Protein AF-A0A2N2WCY7-F1 (afdb_monomer)

Structure (mmCIF, N/CA/C/O backbone):
data_AF-A0A2N2WCY7-F1
#
_entry.id   AF-A0A2N2WCY7-F1
#
loop_
_atom_site.group_PDB
_atom_site.id
_atom_site.type_symbol
_atom_site.label_atom_id
_atom_site.label_alt_id
_atom_site.label_comp_id
_atom_site.label_asym_id
_atom_site.label_entity_id
_atom_site.label_seq_id
_atom_site.pdbx_PDB_ins_code
_atom_site.Cartn_x
_atom_site.Cartn_y
_atom_site.Cartn_z
_atom_site.occupancy
_atom_site.B_iso_or_equiv
_atom_site.auth_seq_id
_atom_site.auth_comp_id
_atom_site.auth_asym_id
_atom_site.auth_atom_i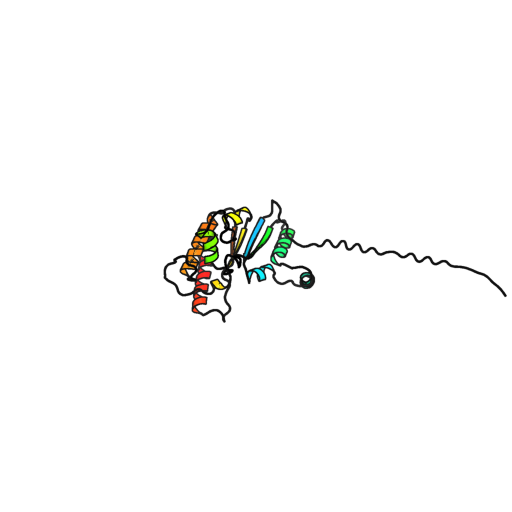d
_atom_site.pdbx_PDB_model_num
ATOM 1 N N . MET A 1 1 ? -95.821 33.642 15.170 1.00 44.97 1 MET A N 1
ATOM 2 C CA . MET A 1 1 ? -95.753 33.898 16.623 1.00 44.97 1 MET A CA 1
ATOM 3 C C . MET A 1 1 ? -95.483 32.560 17.288 1.00 44.97 1 MET A C 1
ATOM 5 O O . MET A 1 1 ? -96.379 31.741 17.251 1.00 44.97 1 MET A O 1
ATOM 9 N N . PHE A 1 2 ? -94.238 32.294 17.692 1.00 36.16 2 PHE A N 1
ATOM 10 C CA . PHE A 1 2 ? -93.791 31.364 18.746 1.00 36.16 2 PHE A CA 1
ATOM 11 C C . PHE A 1 2 ? -92.262 31.280 18.651 1.00 36.16 2 PHE A C 1
ATOM 13 O O . PHE A 1 2 ? -91.696 30.792 17.678 1.00 36.16 2 PHE A O 1
ATOM 20 N N . THR A 1 3 ? -91.611 31.872 19.642 1.00 40.44 3 THR A N 1
ATOM 21 C CA . THR A 1 3 ? -90.171 31.848 19.899 1.00 40.44 3 THR A CA 1
ATOM 22 C C . THR A 1 3 ? -89.823 30.640 20.756 1.00 40.44 3 THR A C 1
ATOM 24 O O . THR A 1 3 ? -90.490 30.450 21.768 1.00 40.44 3 THR A O 1
ATOM 27 N N . THR A 1 4 ? -88.715 29.953 20.471 1.00 41.38 4 THR A N 1
ATOM 28 C CA . THR A 1 4 ? -87.849 29.407 21.533 1.00 41.38 4 THR A CA 1
ATOM 29 C C . THR A 1 4 ? -86.440 29.136 21.016 1.00 41.38 4 THR A C 1
ATOM 31 O O . THR A 1 4 ? -86.244 28.486 19.994 1.00 41.38 4 THR A O 1
ATOM 34 N N . ASN A 1 5 ? -85.474 29.674 21.759 1.00 46.78 5 ASN A N 1
ATOM 35 C CA . ASN A 1 5 ? -84.034 29.498 21.623 1.00 46.78 5 ASN A CA 1
ATOM 36 C C . ASN A 1 5 ? -83.592 28.117 22.114 1.00 46.78 5 ASN A C 1
ATOM 38 O O . ASN A 1 5 ? -84.002 27.726 23.202 1.00 46.78 5 ASN A O 1
ATOM 42 N N . VAL A 1 6 ? -82.624 27.495 21.436 1.00 49.75 6 VAL A N 1
ATOM 43 C CA . VAL A 1 6 ? -81.598 26.664 22.089 1.00 49.75 6 VAL A CA 1
ATOM 44 C C . VAL A 1 6 ? -80.267 26.893 21.365 1.00 49.75 6 VAL A C 1
ATOM 46 O O . VAL A 1 6 ? -80.127 26.589 20.184 1.00 49.75 6 VAL A O 1
ATOM 49 N N . ARG A 1 7 ? -79.294 27.472 22.076 1.00 42.06 7 ARG A N 1
ATOM 50 C CA . ARG A 1 7 ? -77.889 27.567 21.656 1.00 42.06 7 ARG A CA 1
ATOM 51 C C . ARG A 1 7 ? -77.204 26.233 21.957 1.00 42.06 7 ARG A C 1
ATOM 53 O O . ARG A 1 7 ? -77.202 25.819 23.111 1.00 42.06 7 ARG A O 1
ATOM 60 N N . PHE A 1 8 ? -76.572 25.617 20.961 1.00 44.53 8 PHE A N 1
ATOM 61 C CA . PHE A 1 8 ? -75.585 24.555 21.164 1.00 44.53 8 PHE A CA 1
ATOM 62 C C . PHE A 1 8 ? -74.187 25.117 20.890 1.00 44.53 8 PHE A C 1
ATOM 64 O O . PHE A 1 8 ? -73.911 25.637 19.811 1.00 44.53 8 PHE A O 1
ATOM 71 N N . ILE A 1 9 ? -73.331 25.049 21.906 1.00 49.56 9 ILE A N 1
ATOM 72 C CA . ILE A 1 9 ? -71.910 25.394 21.859 1.00 49.56 9 ILE A CA 1
ATOM 73 C C . ILE A 1 9 ? -71.168 24.146 21.370 1.00 49.56 9 ILE A C 1
ATOM 75 O O . ILE A 1 9 ? -71.228 23.113 22.030 1.00 49.56 9 ILE A O 1
ATOM 79 N N . PHE A 1 10 ? -70.463 24.237 20.241 1.00 43.69 10 PHE A N 1
ATOM 80 C CA . PHE A 1 10 ? -69.460 23.245 19.847 1.00 43.69 10 PHE A CA 1
ATOM 81 C C . PHE A 1 10 ? -68.069 23.843 20.049 1.00 43.69 10 PHE A C 1
ATOM 83 O O . PHE A 1 10 ? -67.616 24.694 19.285 1.00 43.69 10 PHE A O 1
ATOM 90 N N . THR A 1 11 ? -67.404 23.398 21.110 1.00 42.44 11 THR A N 1
ATOM 91 C CA . THR A 1 11 ? -65.994 23.669 21.383 1.00 42.44 11 THR A CA 1
ATOM 92 C C . THR A 1 11 ? -65.159 22.725 20.517 1.00 42.44 11 THR A C 1
ATOM 94 O O . THR A 1 11 ? -65.148 21.519 20.754 1.00 42.44 11 THR A O 1
ATOM 97 N N . ILE A 1 12 ? -64.476 23.246 19.497 1.00 50.91 12 ILE A N 1
ATOM 98 C CA . ILE A 1 12 ? -63.495 22.476 18.721 1.00 50.91 12 ILE A CA 1
ATOM 99 C C . ILE A 1 12 ? -62.194 22.453 19.526 1.00 50.91 12 ILE A C 1
ATOM 101 O O . ILE A 1 12 ? -61.509 23.467 19.645 1.00 50.91 12 ILE A O 1
ATOM 105 N N . VAL A 1 13 ? -61.869 21.298 20.106 1.00 44.22 13 VAL A N 1
ATOM 106 C CA . VAL A 1 13 ? -60.566 21.038 20.726 1.00 44.22 13 VAL A CA 1
ATOM 107 C C . VAL A 1 13 ? -59.571 20.741 19.604 1.00 44.22 13 VAL A C 1
ATOM 109 O O . VAL A 1 13 ? -59.626 19.683 18.981 1.00 44.22 13 VAL A O 1
ATOM 112 N N . SER A 1 14 ? -58.675 21.685 19.318 1.00 49.81 14 SER A N 1
ATOM 113 C CA . SER A 1 14 ? -57.514 21.456 18.460 1.00 49.81 14 SER A CA 1
ATOM 114 C C . SER A 1 14 ? -56.462 20.657 19.234 1.00 49.81 14 SER A C 1
ATOM 116 O O . SER A 1 14 ? -55.866 21.149 20.190 1.00 49.81 14 SER A O 1
ATOM 118 N N . LEU A 1 15 ? -56.233 19.407 18.830 1.00 44.03 15 LEU A N 1
ATOM 119 C CA . LEU A 1 15 ? -55.129 18.590 19.333 1.00 44.03 15 LEU A CA 1
ATOM 120 C C . LEU A 1 15 ? -53.872 18.906 18.497 1.00 44.03 15 LEU A C 1
ATOM 122 O O . LEU A 1 15 ? -53.863 18.595 17.303 1.00 44.03 15 LEU A O 1
ATOM 126 N N . PRO A 1 16 ? -52.808 19.513 19.052 1.00 47.56 16 PRO A N 1
ATOM 127 C CA . PRO A 1 16 ? -51.551 19.632 18.331 1.00 47.56 16 PRO A CA 1
ATOM 128 C C . PRO A 1 16 ? -50.863 18.266 18.350 1.00 47.56 16 PRO A C 1
ATOM 130 O O . PRO A 1 16 ? -50.343 17.820 19.373 1.00 47.56 16 PRO A O 1
ATOM 133 N N . LEU A 1 17 ? -50.882 17.586 17.205 1.00 47.66 17 LEU A N 1
ATOM 134 C CA . LEU A 1 17 ? -50.125 16.363 16.978 1.00 47.66 17 LEU A CA 1
ATOM 135 C C . LEU A 1 17 ? -48.634 16.737 16.889 1.00 47.66 17 LEU A C 1
ATOM 137 O O . LEU A 1 17 ? -48.099 17.005 15.815 1.00 47.66 17 LEU A O 1
ATOM 141 N N . PHE A 1 18 ? -47.975 16.825 18.046 1.00 43.31 18 PHE A N 1
ATOM 142 C CA . PHE A 1 18 ? -46.521 16.920 18.148 1.00 43.31 18 PHE A CA 1
ATOM 143 C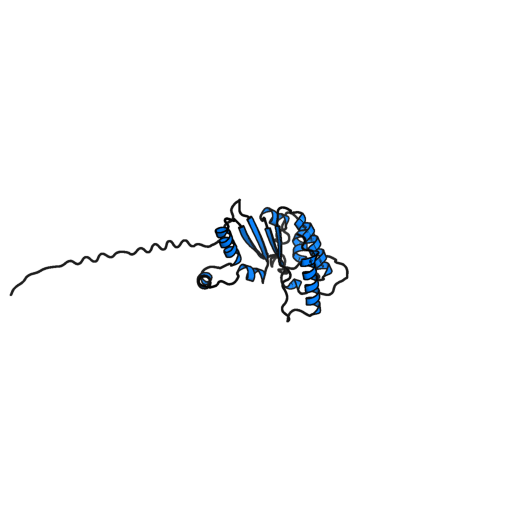 C . PHE A 1 18 ? -45.921 15.598 17.655 1.00 43.31 18 PHE A C 1
ATOM 145 O O . PHE A 1 18 ? -45.722 14.656 18.420 1.00 43.31 18 PHE A O 1
ATOM 152 N N . PHE A 1 19 ? -45.625 15.517 16.358 1.00 47.06 19 PHE A N 1
ATOM 153 C CA . PHE A 1 19 ? -44.674 14.534 15.860 1.00 47.06 19 PHE A CA 1
ATOM 154 C C . PHE A 1 19 ? -43.288 14.921 16.380 1.00 47.06 19 PHE A C 1
ATOM 156 O O . PHE A 1 19 ? -42.584 15.741 15.792 1.00 47.06 19 PHE A O 1
ATOM 163 N N . LEU A 1 20 ? -42.899 14.331 17.510 1.00 39.88 20 LEU A N 1
ATOM 164 C CA . LEU A 1 20 ? -41.510 14.279 17.944 1.00 39.88 20 LEU A CA 1
ATOM 165 C C . LEU A 1 20 ? -40.741 13.381 16.968 1.00 39.88 20 LEU A C 1
ATOM 167 O O . LEU A 1 20 ? -40.515 12.202 17.229 1.00 39.88 20 LEU A O 1
ATOM 171 N N . PHE A 1 21 ? -40.317 13.939 15.835 1.00 44.00 21 PHE A N 1
ATOM 172 C CA . PHE A 1 21 ? -39.219 13.368 15.063 1.00 44.00 21 PHE A CA 1
ATOM 173 C C . PHE A 1 21 ? -37.910 13.638 15.813 1.00 44.00 21 PHE A C 1
ATOM 175 O O . PHE A 1 21 ? -37.085 14.440 15.385 1.00 44.00 21 PHE A O 1
ATOM 182 N N . ASN A 1 22 ? -37.686 12.929 16.922 1.00 41.81 22 ASN A N 1
ATOM 183 C CA . ASN A 1 22 ? -36.325 12.639 17.369 1.00 41.81 22 ASN A CA 1
ATOM 184 C C . ASN A 1 22 ? -35.769 11.546 16.453 1.00 41.81 22 ASN A C 1
ATOM 186 O O . ASN A 1 22 ? -35.575 10.399 16.844 1.00 41.81 22 ASN A O 1
ATOM 190 N N . GLY A 1 23 ? -35.555 11.908 15.188 1.00 39.44 23 GLY A N 1
ATOM 191 C CA . GLY A 1 23 ? -34.647 11.164 14.341 1.00 39.44 23 GLY A CA 1
ATOM 192 C C . GLY A 1 23 ? -33.253 11.397 14.895 1.00 39.44 23 GLY A C 1
ATOM 193 O O . GLY A 1 23 ? -32.637 12.417 14.587 1.00 39.44 23 GLY A O 1
ATOM 194 N N . CYS A 1 24 ? -32.762 10.475 15.728 1.00 39.06 24 CYS A N 1
ATOM 195 C CA . CYS A 1 24 ? -31.326 10.314 15.906 1.00 39.06 24 CYS A CA 1
ATOM 196 C C . CYS A 1 24 ? -30.733 10.236 14.501 1.00 39.06 24 CYS A C 1
ATOM 198 O O . CYS A 1 24 ? -30.997 9.290 13.755 1.00 39.06 24 CYS A O 1
ATOM 200 N N . LYS A 1 25 ? -29.987 11.271 14.112 1.00 41.31 25 LYS A N 1
ATOM 201 C CA . LYS A 1 25 ? -29.108 11.209 12.954 1.00 41.31 25 LYS A CA 1
ATOM 202 C C . LYS A 1 25 ? -28.057 10.161 13.296 1.00 41.31 25 LYS A C 1
ATOM 204 O O . LYS A 1 25 ? -27.036 10.484 13.889 1.00 41.31 25 LYS A O 1
ATOM 209 N N . ASN A 1 26 ? -28.343 8.902 12.983 1.00 43.53 26 ASN A N 1
ATOM 210 C CA . ASN A 1 26 ? -27.342 7.850 12.967 1.00 43.53 26 ASN A CA 1
ATOM 211 C C . ASN A 1 26 ? -26.442 8.124 11.760 1.00 43.53 26 ASN A C 1
ATOM 213 O O . ASN A 1 26 ? -26.535 7.456 10.731 1.00 43.53 26 ASN A O 1
ATOM 217 N N . GLU A 1 27 ? -25.586 9.141 11.866 1.00 45.97 27 GLU A N 1
ATOM 218 C CA . GLU A 1 27 ? -24.331 9.078 11.140 1.00 45.97 27 GLU A CA 1
ATOM 219 C C . GLU A 1 27 ? -23.644 7.823 11.659 1.00 45.97 27 GLU A C 1
ATOM 221 O O . GLU A 1 27 ? -23.268 7.728 12.823 1.00 45.97 27 GLU A O 1
ATOM 226 N N . THR A 1 28 ? -23.592 6.803 10.810 1.00 53.34 28 THR A N 1
ATOM 227 C CA . THR A 1 28 ? -22.909 5.546 11.113 1.00 53.34 28 THR A CA 1
ATOM 228 C C . THR A 1 28 ? -21.414 5.793 10.920 1.00 53.34 28 THR A C 1
ATOM 230 O O . THR A 1 28 ? -20.777 5.209 10.052 1.00 53.34 28 THR A O 1
ATOM 233 N N . SER A 1 29 ? -20.867 6.767 11.648 1.00 62.47 29 SER A N 1
ATOM 234 C CA . SER A 1 29 ? -19.432 6.963 11.739 1.00 62.47 29 SER A CA 1
ATOM 235 C C . SER A 1 29 ? -18.935 6.016 12.821 1.00 62.47 29 SER A C 1
ATOM 237 O O . SER A 1 29 ? -19.377 6.051 13.968 1.00 62.47 29 SER A O 1
ATOM 239 N N . MET A 1 30 ? -18.062 5.090 12.431 1.00 77.94 30 MET A N 1
ATOM 240 C CA . MET A 1 30 ? -17.361 4.265 13.405 1.00 77.94 30 MET A CA 1
ATOM 241 C C . MET A 1 30 ? -16.526 5.205 14.283 1.00 77.94 30 MET A C 1
ATOM 243 O O . MET A 1 30 ? -15.865 6.104 13.762 1.00 77.94 30 MET A O 1
ATOM 247 N N . VAL A 1 31 ? -16.566 5.020 15.598 1.00 83.94 31 VAL A N 1
ATOM 248 C CA . VAL A 1 31 ? -15.738 5.772 16.547 1.00 83.94 31 VAL A CA 1
ATOM 249 C C . VAL A 1 31 ? -14.872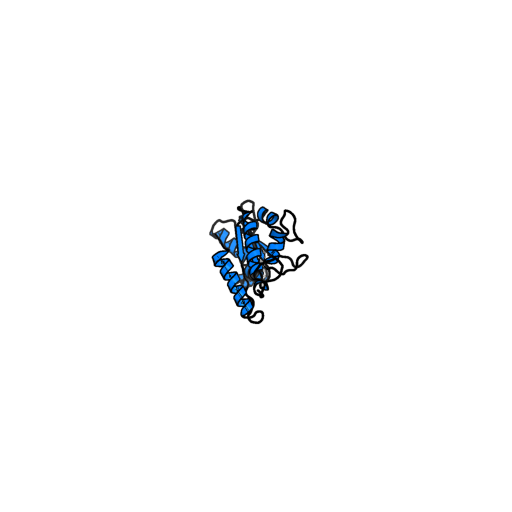 4.748 17.270 1.00 83.94 31 VAL A C 1
ATOM 251 O O . VAL A 1 31 ? -15.438 3.820 17.847 1.00 83.94 31 VAL A O 1
ATOM 254 N N . PRO A 1 32 ? -13.535 4.862 17.216 1.00 90.44 32 PRO A N 1
ATOM 255 C CA . PRO A 1 32 ? -12.671 3.923 17.905 1.00 90.44 32 PRO A CA 1
ATOM 256 C C . PRO A 1 32 ? -12.664 4.211 19.407 1.00 90.44 32 PRO A C 1
ATOM 258 O O . PRO A 1 32 ? -12.705 5.364 19.837 1.00 90.44 32 PRO A O 1
ATOM 261 N N . ASP A 1 33 ? -12.527 3.152 20.188 1.00 90.06 33 ASP A N 1
ATOM 262 C CA . ASP A 1 33 ? -12.177 3.182 21.604 1.00 90.06 33 ASP A CA 1
ATOM 263 C C . ASP A 1 33 ? -10.778 2.571 21.835 1.00 90.06 33 ASP A C 1
ATOM 265 O O . ASP A 1 33 ? -10.044 2.246 20.894 1.00 90.06 33 ASP A O 1
ATOM 269 N N . GLU A 1 34 ? -10.382 2.445 23.102 1.00 88.75 34 GLU A N 1
ATOM 270 C CA . GLU A 1 34 ? -9.090 1.879 23.508 1.00 88.75 34 GLU A CA 1
ATOM 271 C C . GLU A 1 34 ? -8.916 0.391 23.156 1.00 88.75 34 GLU A C 1
ATOM 273 O O . GLU A 1 34 ? -7.788 -0.063 22.988 1.00 88.75 34 GLU A O 1
ATOM 278 N N . ASN A 1 35 ? -10.015 -0.352 22.996 1.00 93.00 35 ASN A N 1
ATOM 279 C CA . ASN A 1 35 ? -10.027 -1.789 22.708 1.00 93.00 35 ASN A CA 1
ATOM 280 C C . ASN A 1 35 ? -10.270 -2.088 21.220 1.00 93.00 35 ASN A C 1
ATOM 282 O O . ASN A 1 35 ? -10.422 -3.249 20.832 1.00 93.00 35 ASN A O 1
ATOM 286 N N . SER A 1 36 ? -10.364 -1.056 20.382 1.00 96.81 36 SER A N 1
ATOM 287 C CA . SER A 1 36 ? -10.632 -1.211 18.958 1.00 96.81 36 SER A CA 1
ATOM 288 C C . SER A 1 36 ? -9.419 -1.774 18.225 1.00 96.81 36 SER A C 1
ATOM 290 O O . SER A 1 36 ? -8.304 -1.283 18.390 1.00 96.81 36 SER A O 1
ATOM 292 N N . TYR A 1 37 ? -9.648 -2.745 17.342 1.00 98.25 37 TYR A N 1
ATOM 293 C CA . TYR A 1 37 ? -8.647 -3.198 16.382 1.00 98.25 37 TYR A CA 1
ATOM 294 C C . TYR A 1 37 ? -8.617 -2.226 15.198 1.00 98.25 37 TYR A C 1
ATOM 296 O O . TYR A 1 37 ? -9.510 -2.240 14.346 1.00 98.25 37 TYR A O 1
ATOM 304 N N . LYS A 1 38 ? -7.614 -1.350 15.168 1.00 98.50 38 LYS A N 1
ATOM 305 C CA . LYS A 1 38 ? -7.513 -0.216 14.243 1.00 98.50 38 LYS A CA 1
ATOM 306 C C . LYS A 1 38 ? -6.830 -0.613 12.937 1.00 98.50 38 LYS A C 1
ATOM 308 O O . LYS A 1 38 ? -5.735 -1.173 12.942 1.00 98.50 38 LYS A O 1
ATOM 313 N N . ILE A 1 39 ? -7.457 -0.266 11.821 1.00 98.62 39 ILE A N 1
ATOM 314 C CA . ILE A 1 39 ? -7.038 -0.608 10.464 1.00 98.62 39 ILE A CA 1
ATOM 315 C C . ILE A 1 39 ? -6.904 0.682 9.651 1.00 98.62 39 ILE A C 1
ATOM 317 O O . ILE A 1 39 ? -7.862 1.446 9.546 1.00 98.62 39 ILE A O 1
ATOM 321 N N . MET A 1 40 ? -5.739 0.908 9.049 1.00 98.38 40 MET A N 1
ATOM 322 C CA . MET A 1 40 ? -5.527 1.979 8.074 1.00 98.38 40 MET A CA 1
ATOM 323 C C . MET A 1 40 ? -5.553 1.400 6.661 1.00 98.38 40 MET A C 1
ATOM 325 O O . MET A 1 40 ? -4.803 0.470 6.371 1.00 98.38 40 MET A O 1
ATOM 329 N N . PHE A 1 41 ? -6.363 1.971 5.769 1.00 98.19 41 PHE A N 1
ATOM 330 C CA . PHE A 1 41 ? -6.364 1.645 4.345 1.00 98.19 41 PHE A CA 1
ATOM 331 C C . PHE A 1 41 ? -5.763 2.781 3.504 1.00 98.19 41 PHE A C 1
ATOM 333 O O . PHE A 1 41 ? -6.378 3.827 3.297 1.00 98.19 41 PHE A O 1
ATOM 340 N N . LEU A 1 42 ? -4.553 2.556 2.998 1.00 98.12 42 LEU A N 1
ATOM 341 C CA . LEU A 1 42 ? -3.780 3.491 2.183 1.00 98.12 42 LEU A CA 1
ATOM 342 C C . LEU A 1 42 ? -4.009 3.228 0.694 1.00 98.12 42 LEU A C 1
ATOM 344 O O . LEU A 1 42 ? -3.619 2.176 0.174 1.00 98.12 42 LEU A O 1
ATOM 348 N N . HIS A 1 43 ? -4.636 4.169 -0.013 1.00 95.94 43 HIS A N 1
ATOM 349 C CA . HIS A 1 43 ? -5.027 3.947 -1.406 1.00 95.94 43 HIS A CA 1
ATOM 350 C C . HIS A 1 43 ? -5.265 5.237 -2.199 1.00 95.94 43 HIS A C 1
ATOM 352 O O . HIS A 1 43 ? -5.313 6.320 -1.641 1.00 95.94 43 HIS A O 1
ATOM 358 N N . HIS A 1 44 ? -5.465 5.105 -3.512 1.00 92.88 44 HIS A N 1
ATOM 359 C CA . HIS A 1 44 ? -6.112 6.112 -4.367 1.00 92.88 44 HIS A CA 1
ATOM 360 C C . HIS A 1 44 ? -7.082 5.433 -5.335 1.00 92.88 44 HIS A C 1
ATOM 362 O O . HIS A 1 44 ? -7.120 4.204 -5.418 1.00 92.88 44 HIS A O 1
ATOM 368 N N . SER A 1 45 ? -7.740 6.211 -6.203 1.00 88.06 45 SER A N 1
ATOM 369 C CA . SER A 1 45 ? -8.347 5.728 -7.456 1.00 88.06 45 SER A CA 1
ATOM 370 C C . SER A 1 45 ? -9.282 4.531 -7.221 1.00 88.06 45 SER A C 1
ATOM 372 O O . SER A 1 45 ? -10.271 4.668 -6.513 1.00 88.06 45 SER A O 1
ATOM 374 N N . THR A 1 46 ? -8.973 3.337 -7.739 1.00 86.75 46 THR A N 1
ATOM 375 C CA . THR A 1 46 ? -9.796 2.127 -7.536 1.00 86.75 46 THR A CA 1
ATOM 376 C C . THR A 1 46 ? -9.969 1.719 -6.070 1.00 86.75 46 THR A C 1
ATOM 378 O O . THR A 1 46 ? -10.918 1.014 -5.755 1.00 86.75 46 THR A O 1
ATOM 381 N N . GLY A 1 47 ? -9.109 2.187 -5.159 1.00 91.38 47 GLY A N 1
ATOM 382 C CA . GLY A 1 47 ? -9.312 1.993 -3.724 1.00 91.38 47 GLY A CA 1
ATOM 383 C C . GLY A 1 47 ? -10.502 2.799 -3.202 1.00 91.38 47 GLY A C 1
ATOM 384 O O . GLY A 1 47 ? -11.288 2.267 -2.427 1.00 91.38 47 GLY A O 1
ATOM 385 N N . GLN A 1 48 ? -10.721 4.011 -3.731 1.00 90.88 48 GLN A N 1
ATOM 386 C CA . GLN A 1 48 ? -11.903 4.825 -3.433 1.00 90.88 48 GLN A CA 1
ATOM 387 C C . GLN A 1 48 ? -13.170 4.109 -3.894 1.00 90.88 48 GLN A C 1
ATOM 389 O O . GLN A 1 48 ? -14.160 4.074 -3.175 1.00 90.88 48 GLN A O 1
ATOM 394 N N . VAL A 1 49 ? -13.115 3.472 -5.067 1.00 90.19 49 VAL A N 1
ATOM 395 C CA . VAL A 1 49 ? -14.237 2.685 -5.600 1.00 90.19 49 VAL A CA 1
ATOM 396 C C . VAL A 1 49 ? -14.557 1.493 -4.694 1.00 90.19 49 VAL A C 1
ATOM 398 O O . VAL A 1 49 ? -15.729 1.224 -4.446 1.00 90.19 49 VAL A O 1
ATOM 401 N N . ILE A 1 50 ? -13.540 0.793 -4.176 1.00 90.62 50 ILE A N 1
ATOM 402 C CA . ILE A 1 50 ? -13.733 -0.293 -3.198 1.00 90.62 50 ILE A CA 1
ATOM 403 C C . ILE A 1 50 ? -14.350 0.257 -1.912 1.00 90.62 50 ILE A C 1
ATOM 405 O O . ILE A 1 50 ? -15.310 -0.307 -1.393 1.00 90.62 50 ILE A O 1
ATOM 409 N N . TRP A 1 51 ? -13.806 1.364 -1.414 1.00 93.12 51 TRP A N 1
ATOM 410 C CA . TRP A 1 51 ? -14.207 1.966 -0.155 1.00 93.12 51 TRP A CA 1
ATOM 411 C C . TRP A 1 51 ? -15.653 2.470 -0.156 1.00 93.12 51 TRP A C 1
ATOM 413 O O . TRP A 1 51 ? -16.420 2.190 0.770 1.00 93.12 51 TRP A O 1
ATOM 423 N N . GLU A 1 52 ? -16.034 3.194 -1.208 1.00 90.44 52 GLU A N 1
ATOM 424 C CA . GLU A 1 52 ? -17.386 3.716 -1.400 1.00 90.44 52 GLU A CA 1
ATOM 425 C C . GLU A 1 52 ? -18.364 2.595 -1.750 1.00 90.44 52 GLU A C 1
ATOM 427 O O . GLU A 1 52 ? -19.487 2.575 -1.243 1.00 90.44 52 GLU A O 1
ATOM 432 N N . GLY A 1 53 ? -17.928 1.638 -2.573 1.00 87.12 53 GLY A N 1
ATOM 433 C CA . GLY A 1 53 ? -18.766 0.575 -3.106 1.00 87.12 53 GLY A CA 1
ATOM 434 C C . GLY A 1 53 ? -19.989 1.112 -3.854 1.00 87.12 53 GLY A C 1
ATOM 435 O O . GLY A 1 53 ? -20.035 2.253 -4.312 1.00 87.12 53 GLY A O 1
ATOM 436 N N . LYS A 1 54 ? -21.015 0.269 -3.999 1.00 80.38 54 LYS A N 1
ATOM 437 C CA . LYS A 1 54 ? -22.295 0.660 -4.600 1.00 80.38 54 LYS A CA 1
ATOM 438 C C . LYS A 1 54 ? -23.428 0.401 -3.619 1.00 80.38 54 LYS A C 1
ATOM 440 O O . LYS A 1 54 ? -23.722 -0.750 -3.299 1.00 80.38 54 LYS A O 1
ATOM 445 N N . ALA A 1 55 ? -24.106 1.466 -3.200 1.00 73.25 55 ALA A N 1
ATOM 446 C CA . ALA A 1 55 ? -25.333 1.346 -2.425 1.00 73.25 55 ALA A CA 1
ATOM 447 C C . ALA A 1 55 ? -26.415 0.610 -3.244 1.00 73.25 55 ALA A C 1
ATOM 449 O O . ALA A 1 55 ? -26.566 0.831 -4.449 1.00 73.25 55 ALA A O 1
ATOM 450 N N . SER A 1 56 ? -27.183 -0.269 -2.597 1.00 70.06 56 SER A N 1
ATOM 451 C CA . SER A 1 56 ? -28.267 -1.032 -3.230 1.00 70.06 56 SER A CA 1
ATOM 452 C C . SER A 1 56 ? -29.537 -1.049 -2.371 1.00 70.06 56 SER A C 1
ATOM 454 O O . SER A 1 56 ? -29.499 -0.803 -1.163 1.00 70.06 56 SER A O 1
ATOM 456 N N . GLY A 1 57 ? -30.691 -1.290 -3.003 1.00 77.44 57 GLY A N 1
ATOM 457 C CA . GLY A 1 57 ? -31.993 -1.311 -2.329 1.00 77.44 57 GLY A CA 1
ATOM 458 C C . GLY A 1 57 ? -32.346 0.027 -1.669 1.00 77.44 57 GLY A C 1
ATOM 459 O O . GLY A 1 57 ? -32.077 1.093 -2.221 1.00 77.44 57 GLY A O 1
ATOM 460 N N . ALA A 1 58 ? -32.914 -0.022 -0.460 1.00 71.56 58 ALA A N 1
ATOM 461 C CA . ALA A 1 58 ? -33.262 1.175 0.312 1.00 71.56 58 ALA A CA 1
ATOM 462 C C . ALA A 1 58 ? -32.050 2.089 0.596 1.00 71.56 58 ALA A C 1
ATOM 464 O O . ALA A 1 58 ? -32.214 3.300 0.738 1.00 71.56 58 ALA A O 1
ATOM 465 N N . ARG A 1 59 ? -30.828 1.532 0.611 1.00 70.75 59 ARG A N 1
ATOM 466 C CA . ARG A 1 59 ? -29.587 2.285 0.860 1.00 70.75 59 ARG A CA 1
ATOM 467 C C . ARG A 1 59 ? -29.210 3.207 -0.295 1.00 70.75 59 ARG A C 1
ATOM 469 O O . ARG A 1 59 ? -28.601 4.241 -0.062 1.00 70.75 59 ARG A O 1
ATOM 476 N N . ALA A 1 60 ? -29.609 2.880 -1.526 1.00 71.44 60 ALA A N 1
ATOM 477 C CA . ALA A 1 60 ? -29.387 3.764 -2.673 1.00 71.44 60 ALA A CA 1
ATOM 478 C C . ALA A 1 60 ? -30.192 5.070 -2.558 1.00 71.44 60 ALA A C 1
ATOM 480 O O . ALA A 1 60 ? -29.788 6.102 -3.082 1.00 71.44 60 ALA A O 1
ATOM 481 N N . PHE A 1 61 ? -31.330 5.034 -1.857 1.00 69.44 61 PHE A N 1
ATOM 482 C CA . PHE A 1 61 ? -32.136 6.225 -1.611 1.00 69.44 61 PHE A CA 1
ATOM 483 C C . PHE A 1 61 ? -31.539 7.087 -0.490 1.00 69.44 61 PHE A C 1
ATOM 485 O O . PHE A 1 61 ? -31.499 8.310 -0.600 1.00 69.44 61 PHE A O 1
ATOM 492 N N . THR A 1 62 ? -31.023 6.466 0.577 1.00 68.81 62 THR A N 1
ATOM 493 C CA . THR A 1 62 ? -30.406 7.196 1.697 1.00 68.81 62 THR A CA 1
ATOM 494 C C . THR A 1 62 ? -29.013 7.729 1.366 1.00 68.81 62 THR A C 1
ATOM 496 O O . THR A 1 62 ? -28.641 8.781 1.885 1.00 68.81 62 THR A O 1
ATOM 499 N N . SER A 1 63 ? -28.270 7.086 0.456 1.00 66.50 63 SER A N 1
ATOM 500 C CA . SER A 1 63 ? -26.957 7.560 -0.006 1.00 66.50 63 SER A CA 1
ATOM 501 C C . SER A 1 63 ? -27.009 8.897 -0.758 1.00 66.50 63 SER A C 1
ATOM 503 O O . SER A 1 63 ? -25.987 9.548 -0.937 1.00 66.50 63 SER A O 1
ATOM 505 N N . ILE A 1 64 ? -28.193 9.324 -1.212 1.00 66.00 64 ILE A N 1
ATOM 506 C CA . ILE A 1 64 ? -28.392 10.645 -1.831 1.00 66.00 64 ILE A CA 1
ATOM 507 C C . ILE A 1 64 ? -28.261 11.759 -0.780 1.00 66.00 64 ILE A C 1
ATOM 509 O O . ILE A 1 64 ? -27.822 12.863 -1.092 1.00 66.00 64 ILE A O 1
ATOM 513 N N . PHE A 1 65 ? -28.624 11.465 0.471 1.00 71.50 65 PHE A N 1
ATOM 514 C CA . PHE A 1 65 ? -28.617 12.428 1.573 1.00 71.50 65 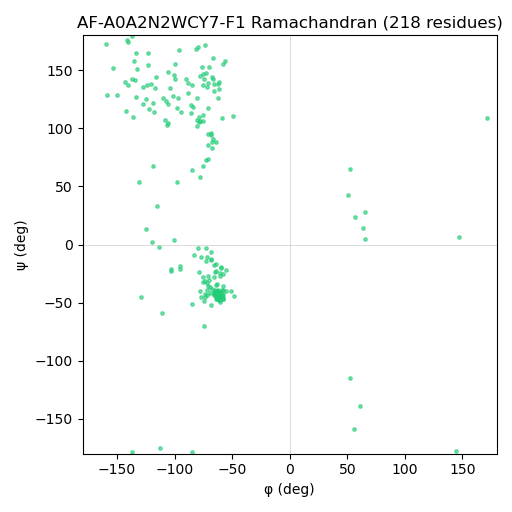PHE A CA 1
ATOM 515 C C . PHE A 1 65 ? -27.427 12.240 2.522 1.00 71.50 65 PHE A C 1
ATOM 517 O O . PHE A 1 65 ? -27.027 13.197 3.179 1.00 71.50 65 PHE A O 1
ATOM 524 N N . ASN A 1 66 ? -26.836 11.041 2.561 1.00 66.94 66 ASN A N 1
ATOM 525 C CA . ASN A 1 66 ? -25.674 10.701 3.381 1.00 66.94 66 ASN A CA 1
ATOM 526 C C . ASN A 1 66 ? -24.544 10.145 2.508 1.00 66.94 66 ASN A C 1
ATOM 528 O O . ASN A 1 66 ? -24.787 9.299 1.654 1.00 66.94 66 ASN A O 1
ATOM 532 N N . LYS A 1 67 ? -23.294 10.554 2.758 1.00 71.00 67 LYS A N 1
ATOM 533 C CA . LYS A 1 67 ? -22.117 9.984 2.079 1.00 71.00 67 LYS A CA 1
ATOM 534 C C . LYS A 1 67 ? -21.911 8.524 2.507 1.00 71.00 67 LYS A C 1
ATOM 536 O O . LYS A 1 67 ? -21.216 8.254 3.481 1.00 71.00 67 LYS A O 1
ATOM 541 N N . TYR A 1 68 ? -22.554 7.603 1.799 1.00 78.44 68 TYR A N 1
ATOM 542 C CA . TYR A 1 68 ? -22.432 6.160 1.996 1.00 78.44 68 TYR A CA 1
ATOM 543 C C . TYR A 1 68 ? -20.997 5.684 1.728 1.00 78.44 68 TYR A C 1
ATOM 545 O O . TYR A 1 68 ? -20.374 6.117 0.759 1.00 78.44 68 TYR A O 1
ATOM 553 N N . LYS A 1 69 ? -20.494 4.786 2.582 1.00 86.25 69 LYS A N 1
ATOM 554 C CA . LYS A 1 69 ? -19.189 4.127 2.437 1.00 86.25 69 LYS A CA 1
ATOM 555 C C . LYS A 1 69 ? -19.349 2.638 2.752 1.00 86.25 69 LYS A C 1
ATOM 557 O O . LYS A 1 69 ? -19.581 2.281 3.906 1.00 86.25 69 LYS A O 1
ATOM 562 N N . ALA A 1 70 ? -19.240 1.784 1.735 1.00 90.38 70 ALA A N 1
ATOM 563 C CA . ALA A 1 70 ? -19.495 0.349 1.855 1.00 90.38 70 ALA A CA 1
ATOM 564 C C . ALA A 1 70 ? -18.574 -0.360 2.855 1.00 90.38 70 ALA A C 1
ATOM 566 O O . ALA A 1 70 ? -19.040 -1.210 3.609 1.00 90.38 70 ALA A O 1
ATOM 567 N N . VAL A 1 71 ? -17.283 -0.019 2.877 1.00 93.62 71 VAL A N 1
ATOM 568 C CA . VAL A 1 71 ? -16.309 -0.719 3.729 1.00 93.62 71 VAL A CA 1
ATOM 569 C C . VAL A 1 71 ? -16.547 -0.458 5.228 1.00 93.62 71 VAL A C 1
ATOM 571 O O . VAL A 1 71 ? -16.712 -1.434 5.962 1.00 93.62 71 VAL A O 1
ATOM 574 N N . PRO A 1 72 ? -16.649 0.797 5.715 1.00 93.19 72 PRO A N 1
ATOM 575 C CA . PRO A 1 72 ? -17.038 1.066 7.102 1.00 93.19 72 PRO A CA 1
ATOM 576 C C . PRO A 1 72 ? -18.375 0.436 7.501 1.00 93.19 72 PRO A C 1
ATOM 578 O O . PRO A 1 72 ? -18.497 -0.101 8.599 1.00 93.19 72 PRO A O 1
ATOM 581 N N . GLU A 1 73 ? -19.376 0.466 6.614 1.00 90.00 73 GLU A N 1
ATOM 582 C CA . GLU A 1 73 ? -20.677 -0.149 6.897 1.00 90.00 73 GLU A CA 1
ATOM 583 C C . GLU A 1 73 ? -20.558 -1.665 7.056 1.00 90.00 73 GLU A C 1
ATOM 585 O O . GLU A 1 73 ? -21.102 -2.222 8.008 1.00 90.00 73 GLU A O 1
ATOM 590 N N . TRP A 1 74 ? -19.785 -2.325 6.190 1.00 93.31 74 TRP A N 1
ATOM 591 C CA . TRP A 1 74 ? -19.517 -3.755 6.308 1.00 93.31 74 TRP A CA 1
ATOM 592 C C . TRP A 1 74 ? -18.857 -4.099 7.649 1.00 93.31 74 TRP A C 1
ATOM 594 O O . TRP A 1 74 ? -19.294 -5.031 8.321 1.00 93.31 74 TRP A O 1
ATOM 604 N N . PHE A 1 75 ? -17.861 -3.321 8.090 1.00 95.31 75 PHE A N 1
ATOM 605 C CA . PHE A 1 75 ? -17.242 -3.528 9.403 1.00 95.31 75 PHE A CA 1
ATOM 606 C C . PHE A 1 75 ? -18.214 -3.274 10.557 1.00 95.31 75 PHE A C 1
ATOM 608 O O . PHE A 1 75 ? -18.209 -4.029 11.527 1.00 95.31 75 PHE A O 1
ATOM 615 N N . ALA A 1 76 ? -19.077 -2.260 10.463 1.00 92.94 76 ALA A N 1
ATOM 616 C CA . ALA A 1 76 ? -20.102 -2.003 11.472 1.00 92.94 76 ALA A CA 1
ATOM 617 C C . ALA A 1 76 ? -21.103 -3.170 11.584 1.00 92.94 76 ALA A C 1
ATOM 619 O O . ALA A 1 76 ? -21.431 -3.603 12.693 1.00 92.94 76 ALA A O 1
ATOM 620 N N . GLU A 1 77 ? -21.554 -3.718 10.452 1.00 92.75 77 GLU A N 1
ATOM 621 C CA . GLU A 1 77 ? -22.413 -4.907 10.408 1.00 92.75 77 GLU A CA 1
ATOM 622 C C . GLU A 1 77 ? -21.692 -6.144 10.962 1.00 92.75 77 GLU A C 1
ATOM 624 O O . GLU A 1 77 ? -22.255 -6.863 11.792 1.00 92.75 77 GLU A O 1
ATOM 629 N N . TYR A 1 78 ? -20.435 -6.361 10.565 1.00 96.25 78 TYR A N 1
ATOM 630 C CA . TYR A 1 78 ? -19.618 -7.478 11.032 1.00 96.25 78 TYR A CA 1
ATOM 631 C C . TYR A 1 78 ? -19.384 -7.417 12.546 1.00 96.25 78 TYR A C 1
ATOM 633 O O . TYR A 1 78 ? -19.598 -8.413 13.238 1.00 96.25 78 TYR A O 1
ATOM 641 N N . ASN A 1 79 ? -19.026 -6.248 13.078 1.00 96.19 79 ASN A N 1
ATOM 642 C CA . ASN A 1 79 ? -18.851 -6.021 14.512 1.00 96.19 79 ASN A CA 1
ATOM 643 C C . ASN A 1 79 ? -20.123 -6.329 15.295 1.00 96.19 79 ASN A C 1
ATOM 645 O O . ASN A 1 79 ? -20.081 -7.061 16.283 1.00 96.19 79 ASN A O 1
ATOM 649 N N . LYS A 1 80 ? -21.272 -5.839 14.818 1.00 95.56 80 LYS A N 1
ATOM 650 C CA . LYS A 1 80 ? -22.567 -6.109 15.447 1.00 95.56 80 LYS A CA 1
ATOM 651 C C . LYS A 1 80 ? -22.918 -7.597 15.434 1.00 95.56 80 LYS A C 1
ATOM 653 O O . LYS A 1 80 ? -23.459 -8.097 16.416 1.00 95.56 80 LYS A O 1
ATOM 658 N N . ALA A 1 81 ? -22.651 -8.287 14.328 1.00 97.25 81 ALA A N 1
ATOM 659 C CA . ALA A 1 81 ? -22.989 -9.697 14.170 1.00 97.25 81 ALA A CA 1
ATOM 660 C C . ALA A 1 81 ? -22.074 -10.629 14.980 1.00 97.25 81 ALA A C 1
ATOM 662 O O . ALA A 1 81 ? -22.529 -11.678 15.429 1.00 97.25 81 ALA A O 1
ATOM 663 N N . ASN A 1 82 ? -20.807 -10.251 15.173 1.00 97.75 82 ASN A N 1
ATOM 664 C CA . ASN A 1 82 ? -19.781 -11.133 15.737 1.00 97.75 82 ASN A CA 1
ATOM 665 C C . ASN A 1 82 ? -19.258 -10.690 17.113 1.00 97.75 82 ASN A C 1
ATOM 667 O O . ASN A 1 82 ? -18.417 -11.375 17.686 1.00 97.75 82 ASN A O 1
ATOM 671 N N . GLY A 1 83 ? -19.722 -9.557 17.650 1.00 95.50 83 GLY A N 1
ATOM 672 C CA . GLY A 1 83 ? -19.211 -9.014 18.911 1.00 95.50 83 GLY A CA 1
ATOM 673 C C . GLY A 1 83 ? -17.745 -8.574 18.827 1.00 95.50 83 GLY A C 1
ATOM 674 O O . GLY A 1 83 ? -17.032 -8.628 19.825 1.00 95.50 83 GLY A O 1
ATOM 675 N N . THR A 1 84 ? -17.284 -8.178 17.638 1.00 96.69 84 THR A N 1
ATOM 676 C CA . THR A 1 84 ? -15.920 -7.678 17.407 1.00 96.69 84 THR A CA 1
ATOM 677 C C . THR A 1 84 ? -15.874 -6.152 17.445 1.00 96.69 84 THR A C 1
ATOM 679 O O . THR A 1 84 ? -16.911 -5.492 17.401 1.00 96.69 84 THR A O 1
ATOM 682 N N . ASN A 1 85 ? -14.665 -5.586 17.506 1.00 96.75 85 ASN A N 1
ATOM 683 C CA . ASN A 1 85 ? -14.452 -4.139 17.569 1.00 96.75 85 ASN A CA 1
ATOM 684 C C . ASN A 1 85 ? -13.412 -3.665 16.544 1.00 96.75 85 ASN A C 1
ATOM 686 O O . ASN A 1 85 ? -12.402 -3.057 16.884 1.00 96.75 85 ASN A O 1
ATOM 690 N N . TYR A 1 86 ? -13.609 -4.010 15.274 1.00 97.94 86 TYR A N 1
ATOM 691 C CA . TYR A 1 86 ? -12.758 -3.506 14.200 1.00 97.94 86 TYR A CA 1
ATOM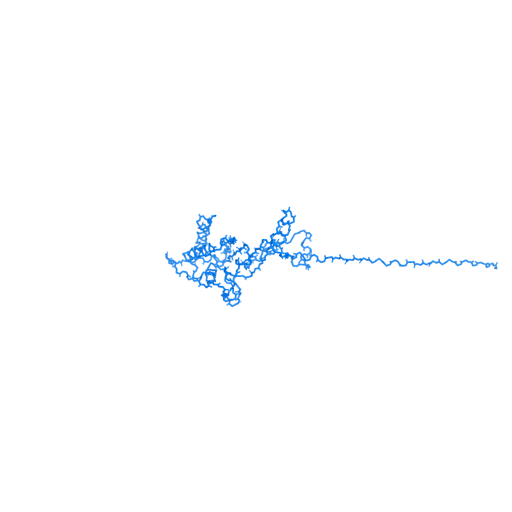 692 C C . TYR A 1 86 ? -13.095 -2.051 13.894 1.00 97.94 86 TYR A C 1
ATOM 694 O O . TYR A 1 86 ? -14.266 -1.706 13.783 1.00 97.94 86 TYR A O 1
ATOM 702 N N . PHE A 1 87 ? -12.084 -1.216 13.695 1.00 97.19 87 PHE A N 1
ATOM 703 C CA . PHE A 1 87 ? -12.232 0.169 13.271 1.00 97.19 87 PHE A CA 1
ATOM 704 C C . PHE A 1 87 ? -11.356 0.409 12.050 1.00 97.19 87 PHE A C 1
ATOM 706 O O . PHE A 1 87 ? -10.146 0.228 12.134 1.00 97.19 87 PHE A O 1
ATOM 713 N N . ILE A 1 88 ? -11.949 0.825 10.930 1.00 97.31 88 ILE A N 1
ATOM 714 C CA . ILE A 1 88 ? -11.203 1.092 9.699 1.00 97.31 88 ILE A CA 1
ATOM 715 C C . ILE A 1 88 ? -11.306 2.558 9.278 1.00 97.31 88 ILE A C 1
ATOM 717 O O . ILE A 1 88 ? -12.390 3.143 9.247 1.00 97.31 88 ILE A O 1
ATOM 721 N N . THR A 1 89 ? -10.168 3.135 8.905 1.00 96.56 89 THR A N 1
ATOM 722 C CA . THR A 1 89 ? -10.048 4.452 8.270 1.00 96.56 89 THR A CA 1
ATOM 723 C C . THR A 1 89 ? -9.315 4.334 6.943 1.00 96.56 89 THR A C 1
ATOM 725 O O . THR A 1 89 ? -8.682 3.323 6.647 1.00 96.56 89 THR A O 1
ATOM 728 N N . GLU A 1 90 ? -9.418 5.375 6.124 1.00 96.62 90 GLU A N 1
ATOM 729 C CA . GLU A 1 90 ? -8.708 5.469 4.854 1.00 96.62 90 GLU A CA 1
ATOM 730 C C . GLU A 1 90 ? -7.837 6.724 4.807 1.00 96.62 90 GLU A C 1
ATOM 732 O O . GLU A 1 90 ? -8.157 7.742 5.431 1.00 96.62 90 GLU A O 1
ATOM 737 N N . GLN A 1 91 ? -6.784 6.674 3.997 1.00 96.44 91 GLN A N 1
ATOM 738 C CA . GLN A 1 91 ? -6.000 7.841 3.630 1.00 96.44 91 GLN A CA 1
ATOM 739 C C . GLN A 1 91 ? -5.557 7.735 2.172 1.00 96.44 91 GLN A C 1
ATOM 741 O O . GLN A 1 91 ? -5.109 6.681 1.717 1.00 96.44 91 GLN A O 1
ATOM 746 N N . ASN A 1 92 ? -5.607 8.864 1.463 1.00 96.75 92 ASN A N 1
ATOM 747 C CA . ASN A 1 92 ? -4.875 8.993 0.210 1.00 96.75 92 ASN A CA 1
ATOM 748 C C . ASN A 1 92 ? -3.372 8.856 0.477 1.00 96.75 92 ASN A C 1
ATOM 750 O O . ASN A 1 92 ? -2.836 9.572 1.328 1.00 96.75 92 ASN A O 1
ATOM 754 N N . PHE A 1 93 ? -2.703 7.950 -0.230 1.00 97.00 93 PHE A N 1
ATOM 755 C CA . PHE A 1 93 ? -1.276 7.714 -0.055 1.00 97.00 93 PHE A CA 1
ATOM 756 C C . PHE A 1 93 ? -0.596 7.240 -1.350 1.00 97.00 93 PHE A C 1
ATOM 758 O O . PHE A 1 93 ? -1.034 6.245 -1.931 1.00 97.00 93 PHE A O 1
ATOM 765 N N . PRO A 1 94 ? 0.512 7.862 -1.790 1.00 97.56 94 PRO A N 1
ATOM 766 C CA . PRO A 1 94 ? 1.036 9.142 -1.307 1.00 97.56 94 PRO A CA 1
ATOM 767 C C . PRO A 1 94 ? 0.183 10.332 -1.771 1.00 97.56 94 PRO A C 1
ATOM 769 O O . PRO A 1 94 ? -0.320 10.350 -2.892 1.00 97.56 94 PRO A O 1
ATOM 772 N N . LYS A 1 95 ? 0.078 11.386 -0.971 1.00 96.81 95 LYS A N 1
ATOM 773 C CA . LYS A 1 95 ? -0.630 12.622 -1.318 1.00 96.81 95 LYS A CA 1
ATOM 774 C C . LYS A 1 95 ? -0.107 13.249 -2.615 1.00 96.81 95 LYS A C 1
ATOM 776 O O . LYS A 1 95 ? 1.017 13.045 -3.080 1.00 96.81 95 LYS A O 1
ATOM 781 N N . ALA A 1 96 ? -0.955 14.078 -3.223 1.00 95.69 96 ALA A N 1
ATOM 782 C CA . ALA A 1 96 ? -0.634 14.717 -4.496 1.00 95.69 96 ALA A CA 1
ATOM 783 C C . ALA A 1 96 ? 0.426 15.806 -4.339 1.00 95.69 96 ALA A C 1
ATOM 785 O O . ALA A 1 96 ? 1.232 16.027 -5.237 1.00 95.69 96 ALA A O 1
ATOM 786 N N . LYS A 1 97 ? 0.414 16.484 -3.192 1.00 95.56 97 LYS A N 1
ATOM 787 C CA . LYS A 1 97 ? 1.429 17.445 -2.784 1.00 95.56 97 LYS A CA 1
ATOM 788 C C . LYS A 1 97 ? 1.750 17.218 -1.304 1.00 95.56 97 LYS A C 1
ATOM 790 O O . LYS A 1 97 ? 0.809 16.949 -0.558 1.00 95.56 97 LYS A O 1
ATOM 795 N N . PRO A 1 98 ? 3.023 17.355 -0.902 1.00 96.44 98 PRO A N 1
ATOM 796 C CA . PRO A 1 98 ? 4.176 17.660 -1.759 1.00 96.44 98 PRO A CA 1
ATOM 797 C C . PRO A 1 98 ? 4.744 16.456 -2.540 1.00 96.44 98 PRO A C 1
ATOM 799 O O . PRO A 1 98 ? 5.633 16.671 -3.355 1.00 96.44 98 PRO A O 1
ATOM 802 N N . TYR A 1 99 ? 4.220 15.235 -2.358 1.00 96.56 99 TYR A N 1
ATOM 803 C CA . TYR A 1 99 ? 4.820 14.014 -2.915 1.00 96.56 99 TYR A CA 1
ATOM 804 C C . TYR A 1 99 ? 4.631 13.819 -4.435 1.00 96.56 99 TYR A C 1
ATOM 806 O O . TYR A 1 99 ? 5.595 13.927 -5.189 1.00 96.56 99 TYR A O 1
ATOM 814 N N . GLY A 1 100 ? 3.410 13.526 -4.916 1.00 95.44 100 GLY A N 1
ATOM 815 C CA . GLY A 1 100 ? 3.172 13.402 -6.368 1.00 95.44 100 GLY A CA 1
ATOM 816 C C . GLY A 1 100 ? 2.124 12.398 -6.864 1.00 95.44 100 GLY A C 1
ATOM 817 O O . GLY A 1 100 ? 2.005 12.232 -8.072 1.00 95.44 100 GLY A O 1
ATOM 818 N N . TRP A 1 101 ? 1.341 11.746 -5.994 1.00 94.50 101 TRP A N 1
ATOM 819 C CA . TRP A 1 101 ? 0.187 10.899 -6.381 1.00 94.50 101 TRP A CA 1
ATOM 820 C C . TRP A 1 101 ? 0.465 9.633 -7.228 1.00 94.50 101 TRP A C 1
ATOM 822 O O . TRP A 1 101 ? -0.473 9.054 -7.778 1.00 94.50 101 TRP A O 1
ATOM 832 N N . ASN A 1 102 ? 1.712 9.166 -7.365 1.00 91.94 102 ASN A N 1
ATOM 833 C CA . ASN A 1 102 ? 2.022 8.065 -8.293 1.00 91.94 102 ASN A CA 1
ATOM 834 C C . ASN A 1 102 ? 1.503 6.686 -7.822 1.00 91.94 102 ASN A C 1
ATOM 836 O O . ASN A 1 102 ? 0.939 5.939 -8.619 1.00 91.94 102 ASN A O 1
ATOM 840 N N . ASN A 1 103 ? 1.663 6.363 -6.535 1.00 94.88 103 ASN A N 1
ATOM 841 C CA . ASN A 1 103 ? 1.165 5.152 -5.869 1.00 94.88 103 ASN A CA 1
ATOM 842 C C . ASN A 1 103 ? 1.552 3.822 -6.564 1.00 94.88 103 ASN A C 1
ATOM 844 O O . ASN A 1 103 ? 0.702 3.068 -7.037 1.00 94.88 103 ASN A O 1
ATOM 848 N N . TYR A 1 104 ? 2.846 3.512 -6.595 1.00 96.19 104 TYR A N 1
ATOM 849 C CA . TYR A 1 104 ? 3.434 2.255 -7.086 1.00 96.19 104 TYR A CA 1
ATOM 850 C C . TYR A 1 104 ? 4.612 1.815 -6.176 1.00 96.19 104 TYR A C 1
ATOM 852 O O . TYR A 1 104 ? 4.942 2.553 -5.247 1.00 96.19 104 TYR A O 1
ATOM 860 N N . PRO A 1 105 ? 5.225 0.624 -6.366 1.00 97.31 105 PRO A N 1
ATOM 861 C CA . PRO A 1 105 ? 6.193 0.034 -5.432 1.00 97.31 105 PRO A CA 1
ATOM 862 C C . PRO A 1 105 ? 7.302 0.978 -4.951 1.00 97.31 105 PRO A C 1
ATOM 864 O O . PRO A 1 105 ? 7.557 1.053 -3.748 1.00 97.31 105 PRO A O 1
ATOM 867 N N . TYR A 1 106 ? 7.903 1.749 -5.866 1.00 98.12 106 TYR A N 1
ATOM 868 C CA . TYR A 1 106 ? 8.970 2.689 -5.523 1.00 98.12 106 TYR A CA 1
ATOM 869 C C . TYR A 1 106 ? 8.525 3.718 -4.490 1.00 98.12 106 TYR A C 1
ATOM 871 O O . TYR A 1 106 ? 9.309 4.027 -3.605 1.00 98.12 106 TYR A O 1
ATOM 879 N N . ASP A 1 107 ? 7.293 4.232 -4.558 1.00 98.12 107 ASP A N 1
ATOM 880 C CA . ASP A 1 107 ? 6.891 5.310 -3.652 1.00 98.12 107 ASP A CA 1
ATOM 881 C C . ASP A 1 107 ? 6.867 4.829 -2.195 1.00 98.12 107 ASP A C 1
ATOM 883 O O . ASP A 1 107 ? 7.321 5.512 -1.283 1.00 98.12 107 ASP A O 1
ATOM 887 N N . TYR A 1 108 ? 6.388 3.604 -1.984 1.00 98.31 108 TYR A N 1
ATOM 888 C CA . TYR A 1 108 ? 6.359 2.975 -0.669 1.00 98.31 108 TYR A CA 1
ATOM 889 C C . TYR A 1 108 ? 7.765 2.631 -0.188 1.00 98.31 108 TYR A C 1
ATOM 891 O O . TYR A 1 108 ? 8.091 2.885 0.966 1.00 98.31 108 TYR A O 1
ATOM 899 N N . TYR A 1 109 ? 8.619 2.107 -1.069 1.00 98.69 109 TYR A N 1
ATOM 900 C CA . TYR A 1 109 ? 10.035 1.906 -0.761 1.00 98.69 109 TYR A CA 1
ATOM 901 C C . TYR A 1 109 ? 10.727 3.226 -0.375 1.00 98.69 109 TYR A C 1
ATOM 903 O O . TYR A 1 109 ? 11.450 3.289 0.619 1.00 98.69 109 TYR A O 1
ATOM 911 N N . ASP A 1 110 ? 10.482 4.297 -1.127 1.00 98.69 110 ASP A N 1
ATOM 912 C CA . ASP A 1 110 ? 11.108 5.598 -0.920 1.00 98.69 110 ASP A CA 1
ATOM 913 C C . ASP A 1 110 ? 10.666 6.213 0.416 1.00 98.69 110 ASP A C 1
ATOM 915 O O . ASP A 1 110 ? 11.511 6.683 1.173 1.00 98.69 110 ASP A O 1
ATOM 919 N N . ILE A 1 111 ? 9.375 6.138 0.759 1.00 98.69 111 ILE A N 1
ATOM 920 C CA . ILE A 1 111 ? 8.846 6.669 2.026 1.00 98.69 111 ILE A CA 1
ATOM 921 C C . ILE A 1 111 ? 9.231 5.774 3.216 1.00 98.69 111 ILE A C 1
ATOM 923 O O . ILE A 1 111 ? 9.693 6.279 4.234 1.00 98.69 111 ILE A O 1
ATOM 927 N N . TRP A 1 112 ? 9.038 4.455 3.126 1.00 98.81 112 TRP A N 1
ATOM 928 C CA . TRP A 1 112 ? 9.105 3.559 4.292 1.00 98.81 112 TRP A CA 1
ATOM 929 C C . TRP A 1 112 ? 10.452 2.891 4.516 1.00 98.81 112 TRP A C 1
ATOM 931 O O . TRP A 1 112 ? 10.713 2.451 5.632 1.00 98.81 112 TRP A O 1
ATOM 941 N N . VAL A 1 113 ? 11.297 2.797 3.490 1.00 98.75 113 VAL A N 1
ATOM 942 C CA . VAL A 1 113 ? 12.616 2.160 3.595 1.00 98.75 113 VAL A CA 1
ATOM 943 C C . VAL A 1 113 ? 13.713 3.206 3.469 1.00 98.75 113 VAL A C 1
ATOM 945 O O . VAL A 1 113 ? 14.517 3.376 4.382 1.00 98.75 113 VAL A O 1
ATOM 948 N N . LYS A 1 114 ? 13.749 3.937 2.352 1.00 98.50 114 LYS A N 1
ATOM 949 C CA . LYS A 1 114 ? 14.841 4.874 2.060 1.00 98.50 114 LYS A CA 1
ATOM 950 C C . LYS A 1 114 ? 14.815 6.117 2.952 1.00 98.50 114 LYS A C 1
ATOM 952 O O . LYS A 1 114 ? 15.877 6.601 3.331 1.00 98.50 114 LYS A O 1
ATOM 957 N N . ASN A 1 115 ? 13.626 6.609 3.295 1.00 98.50 115 ASN A N 1
ATOM 958 C CA . ASN A 1 115 ? 13.422 7.749 4.193 1.00 98.50 115 ASN A CA 1
ATOM 959 C C . ASN A 1 115 ? 12.698 7.336 5.490 1.00 98.50 115 ASN A C 1
ATOM 961 O O . ASN A 1 115 ? 11.923 8.113 6.044 1.00 98.50 115 ASN A O 1
ATOM 965 N N . ALA A 1 116 ? 12.945 6.107 5.961 1.00 98.38 116 ALA A N 1
ATOM 966 C CA . ALA A 1 116 ? 12.394 5.594 7.213 1.00 98.38 116 ALA A CA 1
ATOM 967 C C . ALA A 1 116 ? 12.784 6.463 8.420 1.00 98.38 116 ALA A C 1
ATOM 969 O O . ALA A 1 116 ? 13.831 7.117 8.427 1.00 98.38 116 ALA A O 1
ATOM 970 N N . GLY A 1 117 ? 11.980 6.411 9.480 1.00 98.00 117 GLY A N 1
ATOM 971 C CA . GLY A 1 117 ? 12.268 7.128 10.716 1.00 98.00 117 GLY A CA 1
ATOM 972 C C . GLY A 1 117 ? 11.020 7.670 11.405 1.00 98.00 117 GLY A C 1
ATOM 973 O O . GLY A 1 117 ? 9.901 7.446 10.952 1.00 98.00 117 GLY A O 1
ATOM 974 N N . PRO A 1 118 ? 11.188 8.382 12.530 1.00 97.81 118 PRO A N 1
ATOM 975 C CA . PRO A 1 118 ? 10.063 8.859 13.332 1.00 97.81 118 PRO A CA 1
ATOM 976 C C . PRO A 1 118 ? 9.358 10.093 12.750 1.00 97.81 118 PRO A C 1
ATOM 978 O 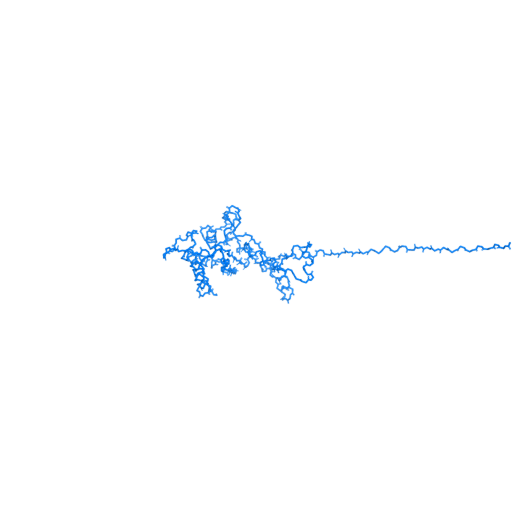O . PRO A 1 118 ? 8.299 10.458 13.253 1.00 97.81 118 PRO A O 1
ATOM 981 N N . GLU A 1 119 ? 9.940 10.730 11.732 1.00 98.19 119 GLU A N 1
ATOM 982 C CA . GLU A 1 119 ? 9.434 11.957 11.115 1.00 98.19 119 GLU A CA 1
ATOM 983 C C . GLU A 1 119 ? 8.803 11.669 9.748 1.00 98.19 119 GLU A C 1
ATOM 985 O O . GLU A 1 119 ? 9.273 10.778 9.037 1.00 98.19 119 GLU A O 1
ATOM 990 N N . PRO A 1 120 ? 7.776 12.432 9.337 1.00 98.25 120 PRO A N 1
ATOM 991 C CA . PRO A 1 120 ? 7.151 12.246 8.037 1.00 98.25 120 PRO A CA 1
ATOM 992 C C . PRO A 1 120 ? 8.107 12.612 6.895 1.00 98.25 120 PRO A C 1
ATOM 994 O O . PRO A 1 120 ? 8.812 13.623 6.946 1.00 98.25 120 PRO A O 1
ATOM 997 N N . TYR A 1 121 ? 8.051 11.852 5.803 1.00 98.38 121 TYR A N 1
ATOM 998 C CA . TYR A 1 121 ? 8.763 12.180 4.570 1.00 98.38 121 TYR A CA 1
ATOM 999 C C . TYR A 1 121 ? 7.814 12.860 3.590 1.00 98.38 121 TYR A C 1
ATOM 1001 O O . TYR A 1 121 ? 6.832 12.262 3.163 1.00 98.38 121 TYR A O 1
ATOM 1009 N N . MET A 1 122 ? 8.084 14.118 3.229 1.00 97.69 122 MET A N 1
ATOM 1010 C CA . MET A 1 122 ? 7.195 14.900 2.353 1.00 97.69 122 MET A CA 1
ATOM 1011 C C . MET A 1 122 ? 5.724 14.884 2.823 1.00 97.69 122 MET A C 1
ATOM 1013 O O . MET A 1 122 ? 4.809 14.745 2.018 1.00 97.69 122 MET A O 1
ATOM 1017 N N . GLU A 1 123 ? 5.501 15.020 4.134 1.00 97.62 123 GLU A N 1
ATOM 1018 C CA . GLU A 1 123 ? 4.184 14.920 4.794 1.00 97.62 123 GLU A CA 1
ATOM 1019 C C . GLU A 1 123 ? 3.501 13.540 4.735 1.00 97.62 123 GLU A C 1
ATOM 1021 O O . GLU A 1 123 ? 2.364 13.407 5.207 1.00 97.62 123 GLU A O 1
ATOM 1026 N N . GLU A 1 124 ? 4.157 12.517 4.189 1.00 98.44 124 GLU A N 1
ATOM 1027 C CA . GLU A 1 124 ? 3.688 11.137 4.257 1.00 98.44 124 GLU A CA 1
ATOM 1028 C C . GLU A 1 124 ? 4.129 10.479 5.564 1.00 98.44 124 GLU A C 1
ATOM 1030 O O . GLU A 1 124 ? 5.280 10.645 5.981 1.00 98.44 124 GLU A O 1
ATOM 1035 N N . PRO A 1 125 ? 3.243 9.714 6.220 1.00 98.38 125 PRO A N 1
ATOM 1036 C CA . PRO A 1 125 ? 3.619 8.972 7.409 1.00 98.38 125 PRO A CA 1
ATOM 1037 C C . PRO A 1 125 ? 4.534 7.789 7.057 1.00 98.38 125 PRO A C 1
ATOM 1039 O O . PRO A 1 125 ? 4.305 7.059 6.085 1.00 98.38 125 PRO A O 1
ATOM 1042 N N . THR A 1 126 ? 5.551 7.576 7.889 1.00 98.62 126 THR A N 1
ATOM 1043 C CA . THR A 1 126 ? 6.403 6.382 7.848 1.00 98.62 126 THR A CA 1
ATOM 1044 C C . THR A 1 126 ? 5.717 5.197 8.531 1.00 98.62 126 THR A C 1
ATOM 1046 O O . THR A 1 126 ? 4.691 5.355 9.206 1.00 98.62 126 THR A O 1
ATOM 1049 N N . LEU A 1 127 ? 6.286 3.995 8.399 1.00 98.69 127 LEU A N 1
ATOM 1050 C CA . LEU A 1 127 ? 5.779 2.840 9.142 1.00 98.69 127 LEU A CA 1
ATOM 1051 C C . LEU A 1 127 ? 5.946 3.021 10.653 1.00 98.69 127 LEU A C 1
ATOM 1053 O O . LEU A 1 127 ? 5.035 2.664 11.386 1.00 98.69 127 LEU A O 1
ATOM 1057 N N . GLU A 1 128 ? 7.015 3.665 11.128 1.00 98.62 128 GLU A N 1
ATOM 1058 C CA . GLU A 1 128 ? 7.222 3.969 12.551 1.00 98.62 128 GLU A CA 1
ATOM 1059 C C . GLU A 1 128 ? 6.129 4.863 13.154 1.00 98.62 128 GLU A C 1
ATOM 1061 O O . GLU A 1 128 ? 5.944 4.881 14.374 1.00 98.62 128 GLU A O 1
ATOM 1066 N N . MET A 1 129 ? 5.450 5.657 12.324 1.00 98.56 129 MET A N 1
ATOM 1067 C CA . MET A 1 129 ? 4.302 6.459 12.736 1.00 98.56 129 MET A CA 1
ATOM 1068 C C . MET A 1 129 ? 3.022 5.625 12.684 1.00 98.56 129 MET A C 1
ATOM 1070 O O . MET A 1 129 ? 2.299 5.549 13.672 1.00 98.56 129 MET A O 1
ATOM 1074 N N . LEU A 1 130 ? 2.761 4.964 11.552 1.00 98.62 130 LEU A N 1
ATOM 1075 C CA . LEU A 1 130 ? 1.519 4.219 11.339 1.00 98.62 130 LEU A CA 1
ATOM 1076 C C . LEU A 1 130 ? 1.362 3.040 12.310 1.00 98.62 130 LEU A C 1
ATOM 1078 O O . LEU A 1 130 ? 0.267 2.815 12.819 1.00 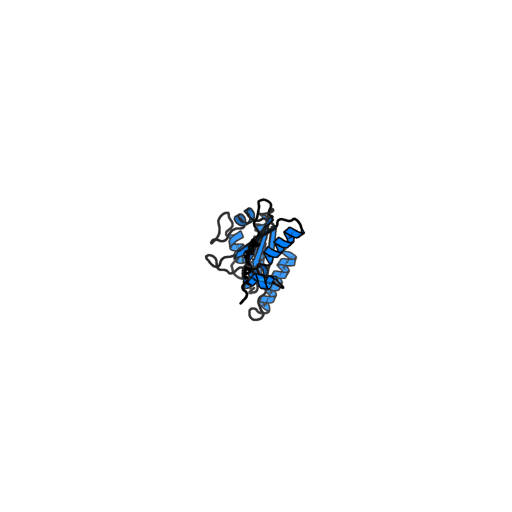98.62 130 LEU A O 1
ATOM 1082 N N . THR A 1 131 ? 2.433 2.303 12.602 1.00 98.50 131 THR A N 1
ATOM 1083 C CA . THR A 1 131 ? 2.373 1.082 13.430 1.00 98.50 131 THR A CA 1
ATOM 1084 C C . THR A 1 131 ? 2.144 1.372 14.915 1.00 98.50 131 THR A C 1
ATOM 1086 O O . THR A 1 131 ? 1.772 0.477 15.668 1.00 98.50 131 THR A O 1
ATOM 1089 N N . LYS A 1 132 ? 2.304 2.629 15.355 1.00 97.44 132 LYS A N 1
ATOM 1090 C CA . LYS A 1 132 ? 1.932 3.065 16.714 1.00 97.44 132 LYS A CA 1
ATOM 1091 C C . LYS A 1 132 ? 0.423 3.215 16.883 1.00 97.44 132 LYS A C 1
ATOM 1093 O O . LYS A 1 132 ? -0.096 2.983 17.972 1.00 97.44 132 LYS A O 1
ATOM 1098 N N . ASP A 1 133 ? -0.262 3.606 15.813 1.00 96.81 133 ASP A N 1
ATOM 1099 C CA . ASP A 1 133 ? -1.673 3.989 15.856 1.00 96.81 133 ASP A CA 1
ATOM 1100 C C . ASP A 1 133 ? -2.606 2.896 15.320 1.00 96.81 133 ASP A C 1
ATOM 1102 O O . ASP A 1 133 ? -3.795 2.888 15.653 1.00 96.81 133 ASP A O 1
ATOM 1106 N N . TYR A 1 134 ? -2.085 1.972 14.507 1.00 98.44 134 TYR A N 1
ATOM 1107 C CA . TYR A 1 134 ? -2.868 0.963 13.797 1.00 98.44 134 TYR A CA 1
ATOM 1108 C C . TYR A 1 134 ? -2.344 -0.451 14.039 1.00 98.44 134 TYR A C 1
ATOM 1110 O O . TYR A 1 134 ? -1.152 -0.720 13.942 1.00 98.44 134 TYR A O 1
ATOM 1118 N N . ASN A 1 135 ? -3.266 -1.383 14.285 1.00 98.56 135 ASN A N 1
ATOM 1119 C CA . ASN A 1 135 ? -2.966 -2.811 14.400 1.00 98.56 135 ASN A CA 1
ATOM 1120 C C . ASN A 1 135 ? -2.790 -3.475 13.030 1.00 98.56 135 ASN A C 1
ATOM 1122 O O . ASN A 1 135 ? -2.157 -4.525 12.926 1.00 98.56 135 ASN A O 1
ATOM 1126 N N . MET A 1 136 ? -3.373 -2.886 11.984 1.00 98.62 136 MET A N 1
ATOM 1127 C CA . MET A 1 136 ? -3.252 -3.370 10.617 1.00 98.62 136 MET A CA 1
ATOM 1128 C C . MET A 1 136 ? -3.115 -2.220 9.625 1.00 98.62 136 MET A C 1
ATOM 1130 O O . MET A 1 136 ? -3.848 -1.232 9.690 1.00 98.62 136 MET A O 1
ATOM 1134 N N . ILE A 1 137 ? -2.215 -2.387 8.661 1.00 98.75 137 ILE A N 1
ATOM 1135 C CA . ILE A 1 137 ? -2.024 -1.465 7.545 1.00 98.75 137 ILE A CA 1
ATOM 1136 C C . ILE A 1 137 ? -2.319 -2.224 6.253 1.00 98.75 137 ILE A C 1
ATOM 1138 O O . ILE A 1 137 ? -1.618 -3.163 5.874 1.00 98.75 137 ILE A O 1
ATOM 1142 N N . ILE A 1 138 ? -3.381 -1.809 5.573 1.00 98.19 138 ILE A N 1
ATOM 1143 C CA . ILE A 1 138 ? -3.722 -2.257 4.228 1.00 98.19 138 ILE A CA 1
ATOM 1144 C C . ILE A 1 138 ? -3.192 -1.203 3.268 1.00 98.19 138 ILE A C 1
ATOM 1146 O O . ILE A 1 138 ? -3.540 -0.030 3.393 1.00 98.19 138 ILE A O 1
ATOM 1150 N N . PHE A 1 139 ? -2.385 -1.592 2.289 1.00 97.25 139 PHE A N 1
ATOM 1151 C CA . PHE A 1 139 ? -1.945 -0.667 1.252 1.00 97.25 139 PHE A CA 1
ATOM 1152 C C . PHE A 1 139 ? -2.081 -1.262 -0.136 1.00 97.25 139 PHE A C 1
ATOM 1154 O O . PHE A 1 139 ? -2.042 -2.472 -0.352 1.00 97.25 139 PHE A O 1
ATOM 1161 N N . LYS A 1 140 ? -2.296 -0.370 -1.093 1.00 94.56 140 LYS A N 1
ATOM 1162 C CA . LYS A 1 140 ? -2.650 -0.715 -2.458 1.00 94.56 140 LYS A CA 1
ATOM 1163 C C . LYS A 1 140 ? -1.820 0.109 -3.427 1.00 94.56 140 LYS A C 1
ATOM 1165 O O . LYS A 1 140 ? -1.650 1.306 -3.214 1.00 94.56 140 LYS A O 1
ATOM 1170 N N . HIS A 1 141 ? -1.396 -0.507 -4.527 1.00 94.44 141 HIS A N 1
ATOM 1171 C CA . HIS A 1 141 ? -0.792 0.210 -5.648 1.00 94.44 141 HIS A CA 1
ATOM 1172 C C . HIS A 1 141 ? -1.782 0.427 -6.801 1.00 94.44 141 HIS A C 1
ATOM 1174 O O . HIS A 1 141 ? -2.660 -0.397 -7.071 1.00 94.44 141 HIS A O 1
ATOM 1180 N N . CYS A 1 142 ? -1.649 1.557 -7.490 1.00 92.56 142 CYS A N 1
ATOM 1181 C CA . CYS A 1 142 ? -2.477 1.968 -8.616 1.00 92.56 142 CYS A CA 1
ATOM 1182 C C . CYS A 1 142 ? -1.990 1.384 -9.947 1.00 92.56 142 CYS A C 1
ATOM 1184 O O . CYS A 1 142 ? -1.023 0.630 -10.030 1.00 92.56 142 CYS A O 1
ATOM 1186 N N . PHE A 1 143 ? -2.691 1.762 -11.016 1.00 90.62 143 PHE A N 1
ATOM 1187 C CA . PHE A 1 143 ? -2.417 1.318 -12.379 1.00 90.62 143 PHE A CA 1
ATOM 1188 C C . PHE A 1 143 ? -0.982 1.558 -12.894 1.00 90.62 143 PHE A C 1
ATOM 1190 O O . PHE A 1 143 ? -0.597 0.823 -13.802 1.00 90.62 143 PHE A O 1
ATOM 1197 N N . PRO A 1 144 ? -0.149 2.495 -12.373 1.00 91.69 144 PRO A N 1
ATOM 1198 C CA . PRO A 1 144 ? 1.224 2.627 -12.862 1.00 91.69 144 PRO A CA 1
ATOM 1199 C C . PRO A 1 144 ? 2.075 1.364 -12.688 1.00 91.69 144 PRO A C 1
ATOM 1201 O O . PRO A 1 144 ? 3.046 1.212 -13.420 1.00 91.69 144 PRO A O 1
ATOM 1204 N N . VAL A 1 145 ? 1.697 0.444 -11.790 1.00 92.19 145 VAL A N 1
ATOM 1205 C CA . VAL A 1 145 ? 2.334 -0.882 -11.661 1.00 92.19 145 VAL A CA 1
ATOM 1206 C C . VAL A 1 145 ? 2.210 -1.716 -12.936 1.00 92.19 145 VAL A C 1
ATOM 1208 O O . VAL A 1 145 ? 3.058 -2.560 -13.202 1.00 92.19 145 VAL A O 1
ATOM 1211 N N . GLY A 1 146 ? 1.177 -1.477 -13.747 1.00 93.19 146 GLY A N 1
ATOM 1212 C CA . GLY A 1 146 ? 0.962 -2.178 -15.010 1.00 93.19 146 GLY A CA 1
ATOM 1213 C C . GLY A 1 146 ? 1.938 -1.805 -16.133 1.00 93.19 146 GLY A C 1
ATOM 1214 O O . GLY A 1 146 ? 1.955 -2.478 -17.155 1.00 93.19 146 GLY A O 1
ATOM 1215 N N . ASN A 1 147 ? 2.747 -0.754 -15.964 1.00 93.94 147 ASN A N 1
ATOM 1216 C CA . ASN A 1 147 ? 3.678 -0.260 -16.984 1.00 93.94 147 ASN A CA 1
ATOM 1217 C C . ASN A 1 147 ? 5.102 -0.787 -16.742 1.00 93.94 147 ASN A C 1
ATOM 1219 O O . ASN A 1 147 ? 6.036 0.007 -16.609 1.00 93.94 147 ASN A O 1
ATOM 1223 N N . ILE A 1 148 ? 5.269 -2.112 -16.614 1.00 96.19 148 ILE A N 1
ATOM 1224 C CA . ILE A 1 148 ? 6.598 -2.698 -16.386 1.00 96.19 148 ILE A CA 1
ATOM 1225 C C . ILE A 1 148 ? 7.379 -2.757 -17.701 1.00 96.19 148 ILE A C 1
ATOM 1227 O O . ILE A 1 148 ? 7.134 -3.605 -18.569 1.00 96.19 148 ILE A O 1
ATOM 1231 N N . VAL A 1 149 ? 8.351 -1.860 -17.827 1.00 96.06 149 VAL A N 1
ATOM 1232 C CA . VAL A 1 149 ? 9.220 -1.738 -18.999 1.00 96.06 149 VAL A CA 1
ATOM 1233 C C . VAL A 1 149 ? 10.362 -2.754 -18.958 1.00 96.06 149 VAL A C 1
ATOM 1235 O O . VAL A 1 149 ? 10.607 -3.421 -17.948 1.00 96.06 149 VAL A O 1
ATOM 1238 N N . VAL A 1 150 ? 11.059 -2.897 -20.087 1.00 95.94 150 VAL A N 1
ATOM 1239 C CA . VAL A 1 150 ? 12.317 -3.650 -20.121 1.00 95.94 150 VAL A CA 1
ATOM 1240 C C . VAL A 1 150 ? 13.358 -2.920 -19.272 1.00 95.94 150 VAL A C 1
ATOM 1242 O O . VAL A 1 150 ? 13.438 -1.696 -19.317 1.00 95.94 150 VAL A O 1
ATOM 1245 N N . GLY A 1 151 ? 14.136 -3.666 -18.498 1.00 92.25 151 GLY A N 1
ATOM 1246 C CA . GLY A 1 151 ? 15.167 -3.125 -17.619 1.00 92.25 151 GLY A CA 1
ATOM 1247 C C . GLY A 1 151 ? 16.450 -3.937 -17.694 1.00 92.25 151 GLY A C 1
ATOM 1248 O O . GLY A 1 151 ? 16.524 -4.933 -18.415 1.00 92.25 151 GLY A O 1
ATOM 1249 N N . ALA A 1 152 ? 17.453 -3.504 -16.935 1.00 87.62 152 ALA A N 1
ATOM 1250 C CA . ALA A 1 152 ? 18.655 -4.292 -16.706 1.00 87.62 152 ALA A CA 1
ATOM 1251 C C . ALA A 1 152 ? 18.347 -5.561 -15.891 1.00 87.62 152 ALA A C 1
ATOM 1253 O O . ALA A 1 152 ? 17.361 -5.628 -15.156 1.00 87.62 152 ALA A O 1
ATOM 1254 N N . ASP A 1 153 ? 19.245 -6.545 -15.962 1.00 88.38 153 ASP A N 1
ATOM 1255 C CA . ASP A 1 153 ? 19.122 -7.796 -15.202 1.00 88.38 153 ASP A CA 1
ATOM 1256 C C . ASP A 1 153 ? 19.305 -7.605 -13.684 1.00 88.38 153 ASP A C 1
ATOM 1258 O O . ASP A 1 153 ? 18.973 -8.494 -12.899 1.00 88.38 153 ASP A O 1
ATOM 1262 N N . SER A 1 154 ? 19.800 -6.441 -13.255 1.00 91.62 154 SER A N 1
ATOM 1263 C CA . SER A 1 154 ? 19.998 -6.071 -11.852 1.00 91.62 154 SER A CA 1
ATOM 1264 C C . SER A 1 154 ? 19.122 -4.890 -11.443 1.00 91.62 154 SER A C 1
ATOM 1266 O O . SER A 1 154 ? 18.952 -3.946 -12.213 1.00 91.62 154 SER A O 1
ATOM 1268 N N . ALA A 1 155 ? 18.641 -4.911 -10.200 1.00 95.38 155 ALA A N 1
ATOM 1269 C CA . ALA A 1 155 ? 17.930 -3.789 -9.599 1.00 95.38 155 ALA A CA 1
ATOM 1270 C C . ALA A 1 155 ? 18.894 -2.685 -9.139 1.00 95.38 155 ALA A C 1
ATOM 1272 O O . ALA A 1 155 ? 19.973 -2.971 -8.621 1.00 95.38 155 ALA A O 1
ATOM 1273 N N . ASP A 1 156 ? 18.460 -1.433 -9.256 1.00 94.06 156 ASP A N 1
ATOM 1274 C CA . ASP A 1 156 ? 19.121 -0.252 -8.690 1.00 94.06 156 ASP A CA 1
ATOM 1275 C C . ASP A 1 156 ? 18.225 0.510 -7.694 1.00 94.06 156 ASP A C 1
ATOM 1277 O O . ASP A 1 156 ? 18.629 1.532 -7.140 1.00 94.06 156 ASP A O 1
ATOM 1281 N N . ASN A 1 157 ? 17.013 -0.004 -7.444 1.00 93.81 157 ASN A N 1
ATOM 1282 C CA . ASN A 1 157 ? 15.976 0.604 -6.608 1.00 93.81 157 ASN A CA 1
ATOM 1283 C C . ASN A 1 157 ? 15.566 2.022 -7.045 1.00 93.81 157 ASN A C 1
ATOM 1285 O O . ASN A 1 157 ? 15.021 2.779 -6.241 1.00 93.81 157 ASN A O 1
ATOM 1289 N N . SER A 1 158 ? 15.774 2.387 -8.311 1.00 96.50 158 SER A N 1
ATOM 1290 C CA . SER A 1 158 ? 15.278 3.647 -8.861 1.00 96.50 158 SER A CA 1
ATOM 1291 C C . SER A 1 158 ? 13.758 3.629 -9.087 1.00 96.50 158 SER A C 1
ATOM 1293 O O . SER A 1 158 ? 13.080 2.604 -8.980 1.00 96.50 158 SER A O 1
ATOM 1295 N N . ALA A 1 159 ? 13.210 4.796 -9.431 1.00 96.69 159 ALA A N 1
ATOM 1296 C CA . ALA A 1 159 ? 11.805 4.976 -9.804 1.00 96.69 159 ALA A CA 1
ATOM 1297 C C . ALA A 1 159 ? 11.431 4.313 -11.148 1.00 96.69 159 ALA A C 1
ATOM 1299 O O . ALA A 1 159 ? 10.257 4.315 -11.545 1.00 96.69 159 ALA A O 1
ATOM 1300 N N . GLU A 1 160 ? 12.414 3.772 -11.876 1.00 96.81 160 GLU A N 1
ATOM 1301 C CA . GLU A 1 160 ? 12.174 3.076 -13.131 1.00 96.81 160 GLU A CA 1
ATOM 1302 C C . GLU A 1 160 ? 11.372 1.793 -12.893 1.00 96.81 160 GLU A C 1
ATOM 1304 O O . GLU A 1 160 ? 11.671 0.987 -12.008 1.00 96.81 160 GLU A O 1
ATOM 1309 N N . LYS A 1 161 ? 10.324 1.607 -13.697 1.00 96.62 161 LYS A N 1
ATOM 1310 C CA . LYS A 1 161 ? 9.333 0.539 -13.537 1.00 96.62 161 LYS A CA 1
ATOM 1311 C C . LYS A 1 161 ? 9.813 -0.741 -14.207 1.00 96.62 161 LYS A C 1
ATOM 1313 O O . LYS A 1 161 ? 9.226 -1.195 -15.181 1.00 96.62 161 LYS A O 1
ATOM 1318 N N . THR A 1 162 ? 10.905 -1.295 -13.704 1.00 97.62 162 THR A N 1
ATOM 1319 C CA . THR A 1 162 ? 11.457 -2.568 -14.174 1.00 97.62 162 THR A CA 1
ATOM 1320 C C . THR A 1 162 ? 11.040 -3.694 -13.236 1.00 97.62 162 THR A C 1
ATOM 1322 O O . THR A 1 162 ? 10.757 -3.475 -12.053 1.00 97.62 162 THR A O 1
ATOM 1325 N N . LEU A 1 163 ? 11.009 -4.922 -13.755 1.00 97.12 163 LEU A N 1
ATOM 1326 C CA . LEU A 1 163 ? 10.663 -6.095 -12.955 1.00 97.12 163 LEU A CA 1
ATOM 1327 C C . LEU A 1 163 ? 11.628 -6.263 -11.771 1.00 97.12 163 LEU A C 1
ATOM 1329 O O . LEU A 1 163 ? 11.203 -6.521 -10.646 1.00 97.12 163 LEU A O 1
ATOM 1333 N N . GLN A 1 164 ? 12.922 -6.083 -12.022 1.00 98.00 164 GLN A N 1
ATOM 1334 C CA . GLN A 1 164 ? 13.989 -6.211 -11.038 1.00 98.00 164 GLN A CA 1
ATOM 1335 C C . GLN A 1 164 ? 13.854 -5.160 -9.934 1.00 98.00 164 GLN A C 1
ATOM 1337 O O . GLN A 1 164 ? 13.932 -5.515 -8.756 1.00 98.00 164 GLN A O 1
ATOM 1342 N N . ASN A 1 165 ? 13.578 -3.898 -10.285 1.00 98.31 165 ASN A N 1
ATOM 1343 C CA . ASN A 1 165 ? 13.354 -2.852 -9.288 1.00 98.31 165 ASN A CA 1
ATOM 1344 C C . ASN A 1 165 ? 12.131 -3.146 -8.429 1.00 98.31 165 ASN A C 1
ATOM 1346 O O . ASN A 1 165 ? 12.226 -3.054 -7.210 1.00 98.31 165 ASN A O 1
ATOM 1350 N N . TYR A 1 166 ? 11.019 -3.578 -9.024 1.00 97.81 166 TYR A N 1
ATOM 1351 C CA . TYR A 1 166 ? 9.824 -3.914 -8.251 1.00 97.81 166 TYR A CA 1
ATOM 1352 C C . TYR A 1 166 ? 10.064 -5.072 -7.282 1.00 97.81 166 TYR A C 1
ATOM 1354 O O . TYR A 1 166 ? 9.703 -4.956 -6.112 1.00 97.81 166 TYR A O 1
ATOM 1362 N N . LYS A 1 167 ? 10.720 -6.156 -7.724 1.00 97.81 167 LYS A N 1
ATOM 1363 C CA . LYS A 1 167 ? 11.071 -7.281 -6.839 1.00 97.81 167 LYS A CA 1
ATOM 1364 C C . LYS A 1 167 ? 11.987 -6.834 -5.697 1.00 97.81 167 LYS A C 1
ATOM 1366 O O . LYS A 1 167 ? 11.710 -7.140 -4.542 1.00 97.81 167 LYS A O 1
ATOM 1371 N N . SER A 1 168 ? 13.036 -6.068 -6.000 1.00 98.50 168 SER A N 1
ATOM 1372 C CA . SER A 1 168 ? 13.978 -5.551 -4.996 1.00 98.50 168 SER A CA 1
ATOM 1373 C C . SER A 1 168 ? 13.300 -4.628 -3.976 1.00 98.50 168 SER A C 1
ATOM 1375 O O . SER A 1 168 ? 13.472 -4.797 -2.770 1.00 98.50 168 SER A O 1
ATOM 1377 N N . GLN A 1 169 ? 12.454 -3.705 -4.439 1.00 98.44 169 GLN A N 1
ATOM 1378 C CA . GLN A 1 169 ? 11.685 -2.800 -3.581 1.00 98.44 169 GLN A CA 1
ATOM 1379 C C . GLN A 1 169 ? 10.717 -3.571 -2.676 1.00 98.44 169 GLN A C 1
ATOM 1381 O O . GLN A 1 169 ? 10.599 -3.255 -1.496 1.00 98.44 169 GLN A O 1
ATOM 1386 N N . TYR A 1 170 ? 10.064 -4.613 -3.197 1.00 98.12 170 TYR A N 1
ATOM 1387 C CA . TYR A 1 170 ? 9.183 -5.483 -2.417 1.00 98.12 170 TYR A CA 1
ATOM 1388 C C . TYR A 1 170 ? 9.931 -6.281 -1.351 1.00 98.12 170 TYR A C 1
ATOM 1390 O O . TYR A 1 170 ? 9.432 -6.418 -0.235 1.00 98.12 170 TYR A O 1
ATOM 1398 N N . LEU A 1 171 ? 11.119 -6.800 -1.661 1.00 98.19 171 LEU A N 1
ATOM 1399 C CA . LEU A 1 171 ? 11.958 -7.478 -0.669 1.00 98.19 171 LEU A CA 1
ATOM 1400 C C . LEU A 1 171 ? 12.355 -6.517 0.458 1.00 98.19 171 LEU A C 1
ATOM 1402 O O . LEU A 1 171 ? 12.147 -6.831 1.623 1.00 98.19 171 LEU A O 1
ATOM 1406 N N . ALA A 1 172 ? 12.795 -5.305 0.117 1.00 98.62 172 ALA A N 1
ATOM 1407 C CA . ALA A 1 172 ? 13.128 -4.288 1.110 1.00 98.62 172 ALA A CA 1
ATOM 1408 C C . ALA A 1 172 ? 11.913 -3.864 1.959 1.00 98.62 172 ALA A C 1
ATOM 1410 O O . ALA A 1 172 ? 12.029 -3.670 3.168 1.00 98.62 172 ALA A O 1
ATOM 1411 N N . LEU A 1 173 ? 10.729 -3.752 1.346 1.00 98.25 173 LEU A N 1
ATOM 1412 C CA . LEU A 1 173 ? 9.479 -3.496 2.065 1.00 98.25 173 LEU A CA 1
ATOM 1413 C C . LEU A 1 173 ? 9.120 -4.643 3.012 1.00 98.25 173 LEU A C 1
ATOM 1415 O O . LEU A 1 173 ? 8.683 -4.384 4.128 1.00 98.25 173 LEU A O 1
ATOM 1419 N N . LYS A 1 174 ? 9.311 -5.898 2.595 1.00 97.69 174 LYS A N 1
ATOM 1420 C CA . LYS A 1 174 ? 9.074 -7.077 3.437 1.00 97.69 174 LYS A CA 1
ATOM 1421 C C . LYS A 1 174 ? 9.972 -7.073 4.666 1.00 97.69 174 LYS A C 1
ATOM 1423 O O . LYS A 1 174 ? 9.461 -7.228 5.773 1.00 97.69 174 LYS A O 1
ATOM 1428 N N . ASP A 1 175 ? 11.265 -6.824 4.475 1.00 98.00 175 ASP A N 1
ATOM 1429 C CA . ASP A 1 175 ? 12.223 -6.714 5.575 1.00 98.00 175 ASP A CA 1
ATOM 1430 C C . ASP A 1 175 ? 11.821 -5.588 6.534 1.00 98.00 175 ASP A C 1
ATOM 1432 O O . ASP A 1 175 ? 11.777 -5.788 7.747 1.00 98.00 175 ASP A O 1
ATOM 1436 N N . LYS A 1 176 ? 11.415 -4.432 5.996 1.00 98.50 176 LYS A N 1
ATOM 1437 C CA . LYS A 1 176 ? 10.973 -3.299 6.811 1.00 98.50 176 LYS A CA 1
ATOM 1438 C C . LYS A 1 176 ? 9.684 -3.582 7.584 1.00 98.50 176 LYS A C 1
ATOM 1440 O O . LYS A 1 176 ? 9.580 -3.221 8.751 1.00 98.50 176 LYS A O 1
ATOM 1445 N N . MET A 1 177 ? 8.695 -4.225 6.964 1.00 97.94 177 MET A N 1
ATOM 1446 C CA . MET A 1 177 ? 7.450 -4.616 7.636 1.00 97.94 177 MET A CA 1
ATOM 1447 C C . MET A 1 177 ? 7.709 -5.623 8.766 1.00 97.94 177 MET A C 1
ATOM 1449 O O . MET A 1 177 ? 7.047 -5.557 9.800 1.00 97.94 177 MET A O 1
ATOM 1453 N N . ALA A 1 178 ? 8.698 -6.510 8.609 1.00 97.31 178 ALA A N 1
ATOM 1454 C CA . ALA A 1 178 ? 9.081 -7.481 9.635 1.00 97.31 178 ALA A CA 1
ATOM 1455 C C . ALA A 1 178 ? 9.662 -6.837 10.911 1.00 97.31 178 ALA A C 1
ATOM 1457 O O . ALA A 1 178 ? 9.654 -7.472 11.966 1.00 97.31 178 ALA A O 1
ATOM 1458 N N . GLU A 1 179 ? 10.103 -5.575 10.857 1.00 98.25 179 GLU A N 1
ATOM 1459 C CA . GLU A 1 179 ? 10.513 -4.810 12.045 1.00 98.25 179 GLU A CA 1
ATOM 1460 C C . GLU A 1 179 ? 9.333 -4.460 12.975 1.00 98.25 179 GLU A C 1
ATOM 1462 O O . GLU A 1 179 ? 9.554 -4.077 14.124 1.00 98.25 179 GLU A O 1
ATOM 1467 N N . PHE A 1 180 ? 8.084 -4.613 12.516 1.00 98.06 180 PHE A N 1
ATOM 1468 C CA . PHE A 1 180 ? 6.866 -4.264 13.258 1.00 98.06 180 PHE A CA 1
ATOM 1469 C C . PHE A 1 180 ? 5.975 -5.498 13.502 1.00 98.06 180 PHE A C 1
ATOM 1471 O O . PHE A 1 180 ? 4.867 -5.575 12.965 1.00 98.06 180 PHE A O 1
ATOM 1478 N N . PRO A 1 181 ? 6.417 -6.472 14.322 1.00 96.81 181 PRO A N 1
ATOM 1479 C CA . PRO A 1 181 ? 5.765 -7.782 14.448 1.00 96.81 181 PRO A CA 1
ATOM 1480 C C . PRO A 1 181 ? 4.337 -7.730 15.017 1.00 96.81 181 PRO A C 1
ATOM 1482 O O . PRO A 1 181 ? 3.540 -8.638 14.767 1.00 96.81 181 PRO A O 1
ATOM 1485 N N . ASP A 1 182 ? 4.000 -6.666 15.749 1.00 97.75 182 ASP A N 1
ATOM 1486 C CA . ASP A 1 182 ? 2.671 -6.455 16.335 1.00 97.75 182 ASP A CA 1
ATOM 1487 C C . ASP A 1 182 ? 1.663 -5.846 15.343 1.00 97.75 182 ASP A C 1
ATOM 1489 O O . ASP A 1 182 ? 0.466 -5.786 15.629 1.00 97.75 182 ASP A O 1
ATOM 1493 N N . THR A 1 183 ? 2.122 -5.405 14.166 1.00 98.38 183 THR A N 1
ATOM 1494 C CA . THR A 1 183 ? 1.268 -4.862 13.102 1.00 98.38 183 THR A CA 1
ATOM 1495 C C . THR A 1 183 ? 1.084 -5.883 11.986 1.00 98.38 183 THR A C 1
ATOM 1497 O O . THR A 1 183 ? 2.032 -6.507 11.515 1.00 98.38 183 THR A O 1
ATOM 1500 N N . LYS A 1 184 ? -0.157 -6.055 11.527 1.00 97.88 184 LYS A N 1
ATOM 1501 C CA . LYS A 1 184 ? -0.468 -6.871 10.349 1.00 97.88 184 LYS A CA 1
ATOM 1502 C C . LYS A 1 184 ? -0.435 -6.026 9.082 1.00 97.88 184 LYS A C 1
ATOM 1504 O O . LYS A 1 184 ? -0.905 -4.892 9.068 1.00 97.88 184 LYS A O 1
ATOM 1509 N N . PHE A 1 185 ? 0.060 -6.604 7.996 1.00 97.56 185 PHE A N 1
ATOM 1510 C CA . PHE A 1 185 ? 0.140 -5.938 6.701 1.00 97.56 185 PHE A CA 1
ATOM 1511 C C . PHE A 1 185 ? -0.654 -6.721 5.660 1.00 97.56 185 PHE A C 1
ATOM 1513 O O . PHE A 1 185 ? -0.607 -7.948 5.636 1.00 97.56 185 PHE A O 1
ATOM 1520 N N . LEU A 1 186 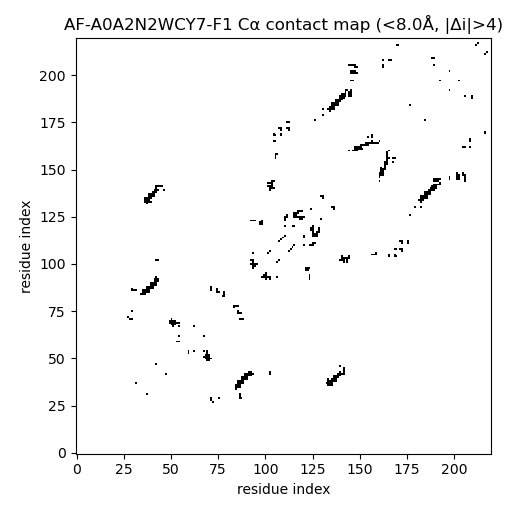? -1.395 -6.011 4.809 1.00 96.75 186 LEU A N 1
ATOM 1521 C CA . LEU A 1 186 ? -2.103 -6.589 3.667 1.00 96.75 186 LEU A CA 1
ATOM 1522 C C . LEU A 1 186 ? -1.855 -5.731 2.431 1.00 96.75 186 LEU A C 1
ATOM 1524 O O . LEU A 1 186 ? -2.102 -4.525 2.445 1.00 96.75 186 LEU A O 1
ATOM 1528 N N . VAL A 1 187 ? -1.403 -6.367 1.353 1.00 95.12 187 VAL A N 1
ATOM 1529 C CA . VAL A 1 187 ? -1.050 -5.679 0.107 1.00 95.12 187 VAL A CA 1
ATOM 1530 C C . VAL A 1 187 ? -2.053 -6.014 -0.987 1.00 95.12 187 VAL A C 1
ATOM 1532 O O . VAL A 1 187 ? -2.272 -7.180 -1.302 1.00 95.12 187 VAL A O 1
ATOM 1535 N N . TRP A 1 188 ? -2.647 -4.993 -1.605 1.00 92.69 188 TRP A N 1
ATOM 1536 C CA . TRP A 1 188 ? -3.519 -5.143 -2.776 1.00 92.69 188 TRP A CA 1
ATOM 1537 C C . TRP A 1 188 ? -2.810 -4.651 -4.039 1.00 92.69 188 TRP A C 1
ATOM 1539 O O . TRP A 1 188 ? -2.689 -3.450 -4.292 1.00 92.69 188 TRP A O 1
ATOM 1549 N N . THR A 1 189 ? -2.329 -5.597 -4.844 1.00 88.75 189 THR A N 1
ATOM 1550 C CA . THR A 1 189 ? -1.508 -5.340 -6.033 1.00 88.75 189 THR A CA 1
ATOM 1551 C C . THR A 1 189 ? -1.662 -6.481 -7.052 1.00 88.75 189 THR A C 1
ATOM 1553 O O . THR A 1 189 ? -1.943 -7.608 -6.663 1.00 88.75 189 THR A O 1
ATOM 1556 N N . ALA A 1 190 ? -1.510 -6.277 -8.359 1.00 88.75 190 ALA A N 1
ATOM 1557 C CA . ALA A 1 190 ? -1.387 -5.009 -9.077 1.00 88.75 190 ALA A CA 1
ATOM 1558 C C . ALA A 1 190 ? -2.736 -4.615 -9.699 1.00 88.75 190 ALA A C 1
ATOM 1560 O O . ALA A 1 190 ? -3.464 -5.467 -10.210 1.00 88.75 190 ALA A O 1
ATOM 1561 N N . ALA A 1 191 ? -3.069 -3.322 -9.709 1.00 87.69 191 ALA A N 1
ATOM 1562 C CA . ALA A 1 191 ? -4.208 -2.850 -10.491 1.00 87.69 191 ALA A CA 1
ATOM 1563 C C . ALA A 1 191 ? -3.864 -2.917 -11.990 1.00 87.69 191 ALA A C 1
ATOM 1565 O O . ALA A 1 191 ? -2.946 -2.236 -12.446 1.00 87.69 191 ALA A O 1
ATOM 1566 N N . ALA A 1 192 ? -4.597 -3.736 -12.748 1.00 86.94 192 ALA A N 1
ATOM 1567 C CA . ALA A 1 192 ? -4.375 -3.896 -14.181 1.00 86.94 192 ALA A CA 1
ATOM 1568 C C . ALA A 1 192 ? -4.728 -2.621 -14.965 1.00 86.94 192 ALA A C 1
ATOM 1570 O O . ALA A 1 192 ? -5.699 -1.925 -14.656 1.00 86.94 192 ALA A O 1
ATOM 1571 N N . LEU A 1 193 ? -3.951 -2.348 -16.012 1.00 91.31 193 LEU A N 1
ATOM 1572 C CA . LEU A 1 193 ? -4.284 -1.346 -17.020 1.00 91.31 193 LEU A CA 1
ATOM 1573 C C . LEU A 1 193 ? -5.360 -1.875 -17.967 1.00 91.31 193 LEU A C 1
ATOM 1575 O O . LEU A 1 193 ? -5.466 -3.078 -18.208 1.00 91.31 193 LEU A O 1
ATOM 1579 N N . VAL A 1 194 ? -6.143 -0.959 -18.533 1.00 92.31 194 VAL A N 1
ATOM 1580 C CA . VAL A 1 194 ? -7.045 -1.290 -19.641 1.00 92.31 194 VAL A CA 1
ATOM 1581 C C . VAL A 1 194 ? -6.235 -1.578 -20.905 1.00 92.31 194 VAL A C 1
ATOM 1583 O O . VAL A 1 194 ? -5.157 -1.016 -21.089 1.00 92.31 194 VAL A O 1
ATOM 1586 N N . GLU A 1 195 ? -6.780 -2.406 -21.798 1.00 92.94 195 GLU A N 1
ATOM 1587 C CA . GLU A 1 195 ? -6.116 -2.838 -23.039 1.00 92.94 195 GLU A CA 1
ATOM 1588 C C . GLU A 1 195 ? -5.570 -1.661 -23.864 1.00 92.94 195 GLU A C 1
ATOM 1590 O O . GLU A 1 195 ? -4.446 -1.706 -24.347 1.00 92.94 195 GLU A O 1
ATOM 1595 N N . SER A 1 196 ? -6.316 -0.555 -23.947 1.00 94.62 196 SER A N 1
ATOM 1596 C CA . SER A 1 196 ? -5.910 0.640 -24.696 1.00 94.62 196 SER A CA 1
ATOM 1597 C C . SER A 1 196 ? -4.790 1.462 -24.043 1.00 94.62 196 SER A C 1
ATOM 1599 O O . SER A 1 196 ? -4.419 2.503 -24.581 1.00 94.62 196 SER A O 1
ATOM 1601 N N . GLN A 1 197 ? -4.319 1.083 -22.854 1.00 94.06 197 GLN A N 1
ATOM 1602 C CA . GLN A 1 197 ? -3.289 1.785 -22.076 1.00 94.06 197 GLN A CA 1
ATOM 1603 C C . GLN A 1 197 ? -2.108 0.870 -21.721 1.00 94.06 197 GLN A 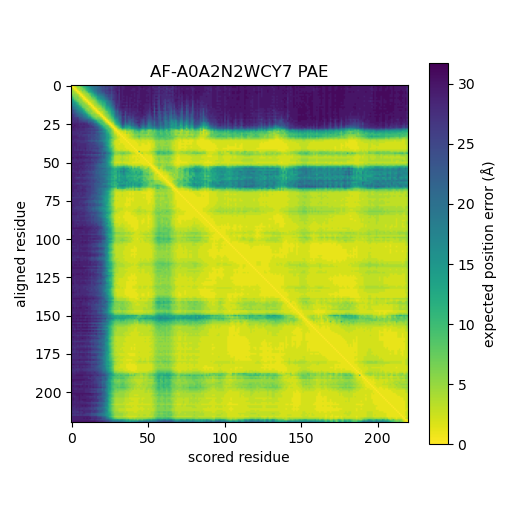C 1
ATOM 1605 O O . GLN A 1 197 ? -1.310 1.227 -20.863 1.00 94.06 197 GLN A O 1
ATOM 1610 N N . THR A 1 198 ? -2.003 -0.302 -22.349 1.00 95.25 198 THR A N 1
ATOM 1611 C CA . THR A 1 198 ? -0.900 -1.248 -22.143 1.00 95.25 198 THR A CA 1
ATOM 1612 C C . THR A 1 198 ? -0.504 -1.904 -23.467 1.00 95.25 198 THR A C 1
ATOM 1614 O O . THR A 1 198 ? -1.126 -1.678 -24.505 1.00 95.25 198 THR A O 1
ATOM 1617 N N . ASN A 1 199 ? 0.542 -2.724 -23.443 1.00 95.69 199 ASN A N 1
ATOM 1618 C CA . ASN A 1 199 ? 0.923 -3.600 -24.543 1.00 95.69 199 ASN A CA 1
ATOM 1619 C C . ASN A 1 199 ? 1.219 -5.015 -24.024 1.00 95.69 199 ASN A C 1
ATOM 1621 O O . ASN A 1 199 ? 1.393 -5.229 -22.826 1.00 95.69 199 ASN A O 1
ATOM 1625 N N . ALA A 1 200 ? 1.275 -5.993 -24.934 1.00 96.25 200 ALA A N 1
ATOM 1626 C CA . ALA A 1 200 ? 1.429 -7.403 -24.572 1.00 96.25 200 ALA A CA 1
ATOM 1627 C C . ALA A 1 200 ? 2.701 -7.688 -23.754 1.00 96.25 200 ALA A C 1
ATOM 1629 O O . ALA A 1 200 ? 2.674 -8.521 -22.849 1.00 96.25 200 ALA A O 1
ATOM 1630 N N . GLU A 1 201 ? 3.799 -6.986 -24.039 1.00 96.88 201 GLU A N 1
ATOM 1631 C CA . GLU A 1 201 ? 5.074 -7.193 -23.355 1.00 96.88 201 GLU A CA 1
ATOM 1632 C C . GLU A 1 201 ? 5.058 -6.629 -21.929 1.00 96.88 201 GLU A C 1
ATOM 1634 O O . GLU A 1 201 ? 5.479 -7.310 -20.995 1.00 96.88 201 GLU A O 1
ATOM 1639 N N . GLU A 1 202 ? 4.536 -5.415 -21.734 1.00 96.31 202 GLU A N 1
ATOM 1640 C CA . GLU A 1 202 ? 4.327 -4.836 -20.398 1.00 96.31 202 GLU A CA 1
ATOM 1641 C C . GLU A 1 202 ? 3.360 -5.685 -19.572 1.00 96.31 202 GLU A C 1
ATOM 1643 O O . GLU A 1 202 ? 3.690 -6.077 -18.454 1.00 96.31 202 GLU A O 1
ATOM 1648 N N . ALA A 1 203 ? 2.217 -6.069 -20.149 1.00 95.81 203 ALA A N 1
ATOM 1649 C CA . ALA A 1 203 ? 1.230 -6.910 -19.480 1.00 95.81 203 ALA A CA 1
ATOM 1650 C C . ALA A 1 203 ? 1.815 -8.267 -19.053 1.00 95.81 203 ALA A C 1
ATOM 1652 O O . ALA A 1 203 ? 1.524 -8.750 -17.956 1.00 95.81 203 ALA A O 1
ATOM 1653 N N . LYS A 1 204 ? 2.677 -8.872 -19.883 1.00 96.75 204 LYS A N 1
ATOM 1654 C CA . LYS A 1 204 ? 3.380 -10.117 -19.549 1.00 96.75 204 LYS A CA 1
ATOM 1655 C C . LYS A 1 204 ? 4.341 -9.934 -18.373 1.00 96.75 204 LYS A C 1
ATOM 1657 O O . LYS A 1 204 ? 4.341 -10.773 -17.476 1.00 96.75 204 LYS A O 1
ATOM 1662 N N . ARG A 1 205 ? 5.112 -8.842 -18.328 1.00 97.19 205 ARG A N 1
ATOM 1663 C CA . ARG A 1 205 ? 6.008 -8.547 -17.191 1.00 97.19 205 ARG A CA 1
ATOM 1664 C C . ARG A 1 205 ? 5.234 -8.220 -15.917 1.00 97.19 205 ARG A C 1
ATOM 1666 O O . ARG A 1 205 ? 5.619 -8.670 -14.843 1.00 97.19 205 ARG A O 1
ATOM 1673 N N . THR A 1 206 ? 4.118 -7.496 -16.013 1.00 96.44 206 THR A N 1
ATOM 1674 C CA . THR A 1 206 ? 3.217 -7.277 -14.871 1.00 96.44 206 THR A CA 1
ATOM 1675 C C . THR A 1 206 ? 2.646 -8.591 -14.361 1.00 96.44 206 THR A C 1
ATOM 1677 O O . THR A 1 206 ? 2.593 -8.796 -13.151 1.00 96.44 206 THR A O 1
ATOM 1680 N N . ARG A 1 207 ? 2.264 -9.506 -15.258 1.00 96.44 207 ARG A N 1
ATOM 1681 C CA . ARG A 1 207 ? 1.815 -10.842 -14.862 1.00 96.44 207 ARG A CA 1
ATOM 1682 C C . ARG A 1 207 ? 2.916 -11.614 -14.141 1.00 96.44 207 ARG A C 1
ATOM 1684 O O . ARG A 1 207 ? 2.651 -12.151 -13.075 1.00 96.44 207 ARG A O 1
ATOM 1691 N N . GLU A 1 208 ? 4.135 -11.605 -14.671 1.00 97.31 208 GLU A N 1
ATOM 1692 C CA . GLU A 1 208 ? 5.293 -12.231 -14.026 1.00 97.31 208 GLU A CA 1
ATOM 1693 C C . GLU A 1 208 ? 5.560 -11.653 -12.629 1.00 97.31 208 GLU A C 1
ATOM 1695 O O . GLU A 1 208 ? 5.804 -12.399 -11.682 1.00 97.31 208 GLU A O 1
ATOM 1700 N N . PHE A 1 209 ? 5.470 -10.330 -12.476 1.00 97.44 209 PHE A N 1
ATOM 1701 C CA . PHE A 1 209 ? 5.593 -9.681 -11.176 1.00 97.44 209 PHE A CA 1
ATOM 1702 C C . PHE A 1 209 ? 4.507 -10.145 -10.197 1.00 97.44 209 PHE A C 1
ATOM 1704 O O . PHE A 1 209 ? 4.827 -10.529 -9.078 1.00 97.44 209 PHE A O 1
ATOM 1711 N N . VAL A 1 210 ? 3.235 -10.147 -10.608 1.00 96.12 210 VAL A N 1
ATOM 1712 C CA . VAL A 1 210 ? 2.115 -10.565 -9.746 1.00 96.12 210 VAL A CA 1
ATOM 1713 C C . VAL A 1 210 ? 2.204 -12.048 -9.383 1.00 96.12 210 VAL A C 1
ATOM 1715 O O . VAL A 1 210 ? 1.995 -12.399 -8.224 1.00 96.12 210 VAL A O 1
ATOM 1718 N N . ASP A 1 211 ? 2.557 -12.911 -10.338 1.00 96.94 211 ASP A N 1
ATOM 1719 C CA . ASP A 1 211 ? 2.755 -14.338 -10.078 1.00 96.94 211 ASP A CA 1
ATOM 1720 C C . ASP A 1 211 ? 3.893 -14.548 -9.062 1.00 96.94 211 ASP A C 1
ATOM 1722 O O . ASP A 1 211 ? 3.749 -15.351 -8.143 1.00 96.94 211 ASP A O 1
ATOM 1726 N N . TRP A 1 212 ? 4.987 -13.786 -9.158 1.00 97.56 212 TRP A N 1
ATOM 1727 C CA . TRP A 1 212 ? 6.059 -13.803 -8.157 1.00 97.56 212 TRP A CA 1
ATOM 1728 C C . TRP A 1 212 ? 5.593 -13.294 -6.784 1.00 97.56 212 TRP A C 1
ATOM 1730 O O . TRP A 1 212 ? 5.917 -13.898 -5.761 1.00 97.56 212 TRP A O 1
ATOM 1740 N N . VAL A 1 213 ? 4.794 -12.218 -6.741 1.00 96.62 213 VAL A N 1
ATOM 1741 C CA . VAL A 1 213 ? 4.256 -11.681 -5.480 1.00 96.62 213 VAL A CA 1
ATOM 1742 C C . VAL A 1 213 ? 3.449 -12.746 -4.736 1.00 96.62 213 VAL A C 1
ATOM 1744 O O . VAL A 1 213 ? 3.667 -12.947 -3.548 1.00 96.62 213 VAL A O 1
ATOM 1747 N N . ILE A 1 214 ? 2.559 -13.449 -5.441 1.00 94.75 214 ILE A N 1
ATOM 1748 C CA . ILE A 1 214 ? 1.653 -14.445 -4.851 1.00 94.75 214 ILE A CA 1
ATOM 1749 C C . ILE A 1 214 ? 2.385 -15.733 -4.460 1.00 94.75 214 ILE A C 1
ATOM 1751 O O . ILE A 1 214 ? 2.091 -16.312 -3.420 1.00 94.75 214 ILE A O 1
ATOM 1755 N N . ASN A 1 215 ? 3.291 -16.224 -5.310 1.00 95.94 215 ASN A N 1
ATOM 1756 C CA . ASN A 1 215 ? 3.857 -17.565 -5.142 1.00 95.94 215 ASN A CA 1
ATOM 1757 C C . ASN A 1 215 ? 5.192 -17.587 -4.382 1.00 95.94 215 ASN A C 1
ATOM 1759 O O . ASN A 1 215 ? 5.597 -18.653 -3.923 1.00 95.94 215 ASN A O 1
ATOM 1763 N N . GLU A 1 216 ? 5.892 -16.453 -4.278 1.00 96.62 216 GLU A N 1
ATOM 1764 C CA . GLU A 1 216 ? 7.239 -16.396 -3.692 1.00 96.62 216 GLU A CA 1
ATOM 1765 C C . GLU A 1 216 ? 7.392 -15.312 -2.619 1.00 96.62 216 GLU A C 1
ATOM 1767 O O . GLU A 1 216 ? 7.986 -15.562 -1.568 1.00 96.62 216 GLU A O 1
ATOM 1772 N N . TRP A 1 217 ? 6.901 -14.097 -2.872 1.00 96.69 217 TRP A N 1
ATOM 1773 C CA . TRP A 1 217 ? 7.096 -12.983 -1.941 1.00 96.69 217 TRP A CA 1
ATOM 1774 C C . TRP A 1 217 ? 6.175 -13.062 -0.721 1.00 96.69 217 TRP A C 1
ATOM 1776 O O . TRP A 1 217 ? 6.648 -12.851 0.402 1.00 96.69 217 TRP A O 1
ATOM 1786 N N . ASP A 1 218 ? 4.892 -13.361 -0.936 1.00 93.06 218 ASP A N 1
ATOM 1787 C CA . ASP A 1 218 ? 3.881 -13.505 0.111 1.00 93.06 218 ASP A CA 1
ATOM 1788 C C . ASP A 1 218 ? 4.136 -14.790 0.910 1.00 93.06 218 ASP A C 1
ATOM 1790 O O . ASP A 1 218 ? 3.766 -15.893 0.507 1.00 93.06 218 ASP A O 1
ATOM 1794 N N . THR A 1 219 ? 4.849 -14.658 2.030 1.00 82.12 219 THR A N 1
ATOM 1795 C CA . THR A 1 219 ? 5.102 -15.770 2.953 1.00 82.12 219 THR A CA 1
ATOM 1796 C C . THR A 1 219 ? 4.269 -15.569 4.221 1.00 82.12 219 THR A C 1
ATOM 1798 O O . THR A 1 219 ? 4.454 -14.523 4.851 1.00 82.12 219 THR A O 1
ATOM 1801 N N . PRO A 1 220 ? 3.413 -16.539 4.600 1.00 60.50 220 PRO A N 1
ATOM 1802 C CA . PRO A 1 220 ? 2.563 -16.483 5.794 1.00 60.50 220 PRO A CA 1
ATOM 1803 C C . PRO A 1 220 ? 3.306 -16.289 7.119 1.00 60.50 220 PRO A C 1
ATOM 1805 O O . PRO A 1 220 ? 4.435 -16.818 7.249 1.00 60.50 220 PRO A O 1
#

Sequence (220 aa):
MFTTNVRFIFTIVSLPLFFLFNGCKNETSMVPDENSYKIMFLHHSTGQVIWEGKASGARAFTSIFNKYKAVPEWFAEYNKANGTNYFITEQNFPKAKPYGWNNYPYDYYDIWVKNAGPEPYMEEPTLEMLTKDYNMIIFKHCFPVGNIVVGADSADNSAEKTLQNYKSQYLALKDKMAEFPDTKFLVWTAAALVESQTNAEEAKRTREFVDWVINEWDTP

Secondary structure (DSSP, 8-state):
---------------------------------TT-EEEEEEE-THHHHHHH----THHHHHTTTS---HHHHHHHHHHHHHT--EEEEEEESS-TTTT-S--SHHHHHIIIIIT-SSS-BTTBPPHHHHHHH-SEEEEE--GGGG--B---SS----SS-BHHHHHHHHHHHHHHHHT-TTSEEEEE-PPPPPGGG--HHHHHHHHHHHHHIIIII---

pLDDT: mean 86.97, std 17.95, range [36.16, 98.81]

Radius of gyration: 27.9 Å; Cα contacts (8 Å, |Δi|>4): 300; chains: 1; bounding box: 116×52×48 Å

Mean predicted aligned error: 9.23 Å

Solvent-accessible surface area (backbone atoms only — not comparable to full-atom values): 12992 Å² total; per-residue (Å²): 143,86,87,83,88,80,90,80,87,81,84,83,82,84,77,82,82,77,78,79,78,77,68,76,79,74,71,86,67,88,75,80,61,95,81,38,50,27,33,41,38,33,21,55,72,72,44,51,52,59,38,33,48,78,68,56,76,76,46,46,64,50,40,77,81,39,93,62,41,43,46,60,49,51,42,53,52,49,20,70,75,69,77,51,50,66,34,71,50,74,42,69,38,54,41,62,69,79,65,56,53,66,28,30,64,50,56,53,28,46,39,44,58,77,43,46,48,88,55,59,48,66,85,38,78,15,56,71,48,49,56,75,75,23,44,27,44,36,38,40,37,37,46,65,49,30,59,23,46,92,64,65,98,62,58,82,68,52,85,61,50,19,64,39,18,46,52,51,30,51,51,52,44,50,58,56,53,62,76,40,79,82,40,45,78,47,79,49,73,68,33,74,56,56,75,94,71,55,50,75,66,22,50,49,45,30,46,53,49,45,53,42,42,65,77,65,65,62,69,135

Foldseek 3Di:
DDDDDDDDDDDDDDDPPPPPPPPPPPPVAQDDDPQEQEEEEEDDDVVQCQQQPDQDDPRNVVCVVPSHTPPSVVVVVVCVVPVHHYDYDYDHPPDCPPQNSQFDLLSLLVQAPVVNDCDGDRNHDYCNPVLVPHQEYEYEGEAVLLQADDDDPAAPCDPHRHLRNNVVSLVSVLVRVVVRVSHHYHYHDDHHDDPVVHDPVSNVSSVVSVCCCVPPSDDD

Nearest PDB structures (foldseek):
  2h51-assembly1_A  TM=3.471E-01  e=4.242E-02  Homo sapiens
  2hbz-assembly1_A-2  TM=3.285E-01  e=5.824E-02  Homo sapiens
  3d6h-assembly1_A-2  TM=3.255E-01  e=1.246E-01  Homo sapiens
  8wov-assembly1_A  TM=2.926E-01  e=3.436E-01  Arabidopsis thaliana
  6j30-assembly1_H  TM=3.838E-01  e=4.922E+00  Saccharomyces cerevisiae S288C